Protein AF-A0A2X3F3B6-F1 (afdb_monomer_lite)

Organism: Klebsiella pneumoniae (NCBI:txid573)

pLDDT: mean 72.02, std 17.49, range [27.62, 96.69]

InterPro domains:
  IPR001851 ABC transporter, permease [PF02653] (10-147)
  IPR028082 Periplasmic binding protein-like I [SSF53822] (204-337)

Foldseek 3Di:
DDDPPPDDPLVVVLVVVLVVQQCCLPPDPLNVLLQVCVVPVVVSVVVVHPSVVSVVVVVVVVVVVLVVVQVVQCVVQVHNDPCSSVVCPLQQLLLQLQLCQPVNLNGGGSVSSVVSSVVLVVVVVVCVVVLPDPVVNVVVSVVSSVVSVVSSVVSDPPDPPDDDDDPPPPVVVVVVVVPPDPPDPPLPQQDPDPPVCNPDDDAQEEEEFELAGCPPVVVNVVSVVVVNVVSVRHHYHYHYPHNDPVSSLVSLVVCLVVPNQEYEYEYPALDQPPLVSVVSCVVSNHQYEYEPHDHPDDDPRYHYYYDPVVVVCCVPVVVVCVVCVQDDFDFDDDDDSDPDPPPGDRPPDRD

Secondary structure (DSSP, 8-state):
---BTTB-HHHHHHHHHHHHHHHHHHHSHHHHHHHHHHH-HHHHHHTT--HHHHHHHHHHHHHHHHHHHHHHHHHHHTS--TTTTTTHHHHHHHHHHHIIIIISTTS--HHHHHHHHHHHHHHHHHHHHTT--HHHHHHHHHHHHHHHHHHHHHH--TT-SS-----TTTTTTSTTSTTS---------PPPPPGGGTT--S--EEEEEESS-S-HHHHHHHHHHHHHHHHTT-EEEEEE-TT-HHHHHHHHHHHHHTT-SEEEEE--SS----HHHHHHHHHTT-EEEEES---SS--TTEEEE---HHHHHHHHHHHHHHHTTT----------SSS------------

Sequence (351 aa):
MGALGQVPTIVIIMLVVTLIAQLALSFTTHGRRMYAIGGNPEAARLSGLRITRYKVAAYVIASLLAGLGGILLASRIGSSQVNAGGGYLMDAVAAAWIGFSLAGSGKPNALGTLVGAVILGVLSNGLVMLSVPYYAMDIIKGLVLAGALALTYFSAPYLTFYRVNRMKKIALSLMTLGLLQSTAALATAPTPVPAAIAEHNGPIRIAVIRNLGSDDNTTQFVAGALQEGKKLGFKISTFLSNGDDAKFQDFVNQAISQKIRWHYSLSGGVTRIPPALVKKAVDAGIKVAVFDTAVSGEIPGVTVSQQDDASLTELSFGQLVKDFNGKANIVKLWVAASRRWSAVRRLTRRC

Radius of gyration: 27.1 Å; chains: 1; bounding box: 74×48×78 Å

Structure (mmCIF, N/CA/C/O backbone):
data_AF-A0A2X3F3B6-F1
#
_entry.id   AF-A0A2X3F3B6-F1
#
loop_
_atom_site.group_PDB
_atom_site.id
_atom_site.type_symbol
_atom_site.label_atom_id
_atom_site.label_alt_id
_atom_site.label_comp_id
_atom_site.label_asym_id
_atom_site.label_entity_id
_atom_site.label_seq_id
_atom_site.pdbx_PDB_ins_code
_atom_site.Cartn_x
_atom_site.Cartn_y
_atom_site.Cartn_z
_atom_site.occupancy
_atom_site.B_iso_or_equiv
_atom_site.auth_seq_id
_atom_site.auth_comp_id
_atom_site.auth_asym_id
_atom_site.auth_atom_id
_atom_site.pdbx_PDB_model_num
ATOM 1 N N . MET A 1 1 ? -2.289 -17.564 -6.163 1.00 49.28 1 MET A N 1
ATOM 2 C CA . MET A 1 1 ? -3.410 -18.151 -5.394 1.00 49.28 1 MET A CA 1
ATOM 3 C C . MET A 1 1 ? -4.446 -18.668 -6.374 1.00 49.28 1 MET A C 1
ATOM 5 O O . MET A 1 1 ? -4.773 -17.939 -7.302 1.00 49.28 1 MET A O 1
ATOM 9 N N . GLY A 1 2 ? -4.895 -19.915 -6.204 1.00 48.94 2 GLY A N 1
ATOM 10 C CA . GLY A 1 2 ? -5.980 -20.489 -7.000 1.00 48.94 2 GLY A CA 1
ATOM 11 C C . GLY A 1 2 ? -7.305 -19.810 -6.668 1.00 48.94 2 GLY A C 1
ATOM 12 O O . GLY A 1 2 ? -7.569 -19.509 -5.503 1.00 48.94 2 GLY A O 1
ATOM 13 N N . ALA A 1 3 ? -8.100 -19.526 -7.694 1.00 49.00 3 ALA A N 1
ATOM 14 C CA 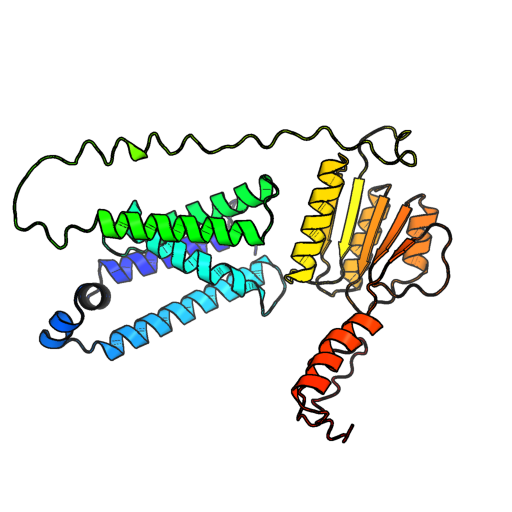. ALA A 1 3 ? -9.422 -18.959 -7.521 1.00 49.00 3 ALA A CA 1
ATOM 15 C C . ALA A 1 3 ? -10.367 -20.046 -6.985 1.00 49.00 3 ALA A C 1
ATOM 17 O O . ALA A 1 3 ? -10.493 -21.117 -7.575 1.00 49.00 3 ALA A O 1
ATOM 18 N N . LEU A 1 4 ? -11.028 -19.784 -5.858 1.00 43.03 4 LEU A N 1
ATOM 19 C CA . LEU A 1 4 ? -12.213 -20.546 -5.465 1.00 43.03 4 LEU A CA 1
ATOM 20 C C . LEU A 1 4 ? -13.381 -19.969 -6.286 1.00 43.03 4 LEU A C 1
ATOM 22 O O . LEU A 1 4 ? -14.074 -19.062 -5.836 1.00 43.03 4 LEU A O 1
ATOM 26 N N . GLY A 1 5 ? -13.520 -20.411 -7.542 1.00 60.69 5 GLY A N 1
ATOM 27 C CA . GLY A 1 5 ? -14.479 -19.861 -8.516 1.00 60.69 5 GLY A CA 1
ATOM 28 C C . GLY A 1 5 ? -13.913 -18.717 -9.378 1.00 60.69 5 GLY A C 1
ATOM 29 O O . GLY A 1 5 ? -12.734 -18.724 -9.708 1.00 60.69 5 GLY A O 1
ATOM 30 N N . GLN A 1 6 ? -14.741 -17.734 -9.768 1.00 65.06 6 GLN A N 1
ATOM 31 C CA . GLN A 1 6 ? -14.330 -16.549 -10.559 1.00 65.06 6 GLN A CA 1
ATOM 32 C C . GLN A 1 6 ? -13.780 -15.379 -9.710 1.00 65.06 6 GLN A C 1
ATOM 34 O O . GLN A 1 6 ? -13.345 -14.370 -10.264 1.00 65.06 6 GLN A O 1
ATOM 39 N N . VAL A 1 7 ? -13.792 -15.476 -8.374 1.00 74.00 7 VA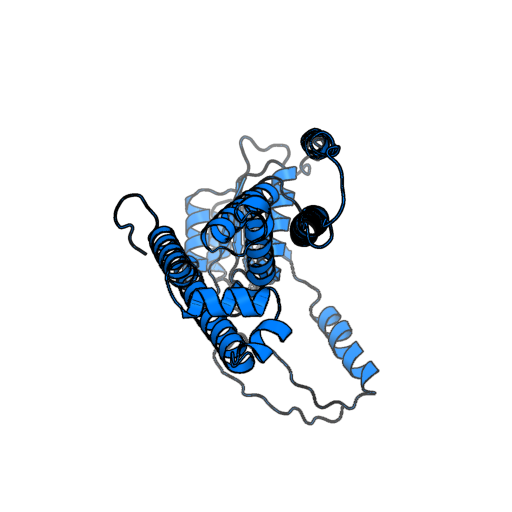L A N 1
ATOM 40 C CA . VAL A 1 7 ? -13.434 -14.362 -7.475 1.00 74.00 7 VAL A CA 1
ATOM 41 C C . VAL A 1 7 ? -12.002 -14.521 -6.936 1.00 74.00 7 VAL A C 1
ATOM 43 O O . VAL A 1 7 ? -11.661 -15.592 -6.427 1.00 74.00 7 VAL A O 1
ATOM 46 N N . PRO A 1 8 ? -11.150 -13.474 -6.981 1.00 80.75 8 PRO A N 1
ATOM 47 C CA . PRO A 1 8 ? -9.807 -13.535 -6.408 1.00 80.75 8 PRO A CA 1
ATOM 48 C C . PRO A 1 8 ? -9.827 -13.771 -4.890 1.00 80.75 8 PRO A C 1
ATOM 50 O O . PRO A 1 8 ? -10.461 -13.025 -4.144 1.00 80.75 8 PRO A O 1
ATOM 53 N N . THR A 1 9 ? -9.050 -14.744 -4.407 1.00 82.56 9 THR A N 1
ATOM 54 C CA . THR A 1 9 ? -8.970 -15.134 -2.982 1.00 82.56 9 THR A CA 1
ATOM 55 C C . THR A 1 9 ? -8.615 -13.969 -2.050 1.00 82.56 9 THR A C 1
ATOM 57 O O . THR A 1 9 ? -9.110 -13.897 -0.930 1.00 82.56 9 THR A O 1
ATOM 60 N N . ILE A 1 10 ? -7.812 -13.011 -2.527 1.00 86.56 10 ILE A N 1
ATOM 61 C CA . ILE A 1 10 ? -7.453 -11.787 -1.787 1.00 86.56 10 ILE A CA 1
ATOM 62 C C . ILE A 1 10 ? -8.692 -10.955 -1.428 1.00 86.56 10 ILE A C 1
ATOM 64 O O . ILE A 1 10 ? -8.769 -10.423 -0.323 1.00 86.56 10 ILE A O 1
ATOM 68 N N . VAL A 1 11 ? -9.675 -10.867 -2.330 1.00 87.19 11 VAL A N 1
ATOM 69 C CA . VAL A 1 11 ? -10.918 -10.115 -2.091 1.00 87.19 11 VAL A CA 1
ATOM 70 C C . VAL A 1 11 ? -11.743 -10.796 -1.001 1.00 87.19 11 VAL A C 1
ATOM 72 O O . VAL A 1 11 ? -12.271 -10.118 -0.126 1.00 87.19 11 VAL A O 1
ATOM 75 N N . ILE A 1 12 ? -11.793 -12.131 -1.003 1.00 88.62 12 ILE A N 1
ATOM 76 C CA . ILE A 1 12 ? -12.503 -12.914 0.017 1.00 88.62 12 ILE A CA 1
ATOM 77 C C . ILE A 1 12 ? -11.884 -12.672 1.398 1.00 88.62 12 ILE A C 1
ATOM 79 O O . ILE A 1 12 ? -12.600 -12.359 2.346 1.00 88.62 12 ILE A O 1
ATOM 83 N N . ILE A 1 13 ? -10.554 -12.759 1.508 1.00 91.25 13 ILE A N 1
ATOM 84 C CA . ILE A 1 13 ? -9.840 -12.519 2.772 1.00 91.25 13 ILE A CA 1
ATOM 85 C C . ILE A 1 13 ? -10.098 -11.096 3.270 1.00 91.25 13 ILE A C 1
ATOM 87 O O . ILE A 1 13 ? -10.409 -10.905 4.444 1.00 91.25 13 ILE A O 1
ATOM 91 N N . MET A 1 14 ? -10.019 -10.107 2.378 1.00 91.19 14 MET A N 1
ATOM 92 C CA . MET A 1 14 ? -10.311 -8.715 2.711 1.00 91.19 14 MET A CA 1
ATOM 93 C C . MET A 1 14 ? -11.734 -8.561 3.272 1.00 91.19 14 MET A C 1
ATOM 95 O O . MET A 1 14 ? -11.890 -8.003 4.357 1.00 91.19 14 MET A O 1
ATOM 99 N N . LEU A 1 15 ? -12.752 -9.121 2.608 1.00 92.25 15 LEU A N 1
ATOM 100 C CA . LEU A 1 15 ? -14.143 -9.034 3.067 1.00 92.25 15 LEU A CA 1
ATOM 101 C C . LEU A 1 15 ? -14.343 -9.693 4.435 1.00 92.25 15 LEU A C 1
ATOM 103 O O . LEU A 1 15 ? -15.007 -9.120 5.299 1.00 92.25 15 LEU A O 1
ATOM 107 N N . VAL A 1 16 ? -13.741 -10.864 4.658 1.00 94.25 16 VAL A N 1
ATOM 108 C CA . VAL A 1 16 ? -13.793 -11.566 5.950 1.00 94.25 16 VAL A CA 1
ATOM 109 C C . VAL A 1 16 ? -13.160 -10.717 7.055 1.00 94.25 16 VAL A C 1
ATOM 111 O O . VAL A 1 16 ? -13.756 -10.550 8.117 1.00 94.25 16 VAL A O 1
ATOM 114 N N . VAL A 1 17 ? -11.989 -10.127 6.806 1.00 94.69 17 VAL A N 1
ATOM 115 C CA . VAL A 1 17 ? -11.302 -9.259 7.775 1.00 94.69 17 VAL A CA 1
ATOM 116 C C . VAL A 1 17 ? -12.127 -8.008 8.081 1.00 94.69 17 VAL A C 1
ATOM 118 O O . VAL A 1 17 ? -12.299 -7.665 9.253 1.00 94.69 17 VAL A O 1
ATOM 121 N N . THR A 1 18 ? -12.685 -7.347 7.063 1.00 93.50 18 THR A N 1
ATOM 122 C CA . THR A 1 18 ? -13.557 -6.181 7.256 1.00 93.50 18 THR A CA 1
ATOM 123 C C . THR A 1 18 ? -14.801 -6.543 8.062 1.00 93.50 18 THR A C 1
ATOM 125 O O . THR A 1 18 ? -15.175 -5.793 8.964 1.00 93.50 18 THR A O 1
ATOM 128 N N . LEU A 1 19 ? -15.424 -7.693 7.788 1.00 93.94 19 LEU A N 1
ATOM 129 C CA . LEU A 1 19 ? -16.589 -8.171 8.531 1.00 93.94 19 LEU A CA 1
ATOM 130 C C . LEU A 1 19 ? -16.239 -8.423 10.003 1.00 93.94 19 LEU A C 1
ATOM 132 O O . LEU A 1 19 ? -16.931 -7.926 10.889 1.00 93.94 19 LEU A O 1
ATOM 136 N N . ILE A 1 20 ? -15.140 -9.133 10.274 1.00 94.56 20 ILE A N 1
ATOM 137 C CA . ILE A 1 20 ? -14.664 -9.394 11.640 1.00 94.56 20 ILE A CA 1
ATOM 138 C C . ILE A 1 20 ? -14.397 -8.076 12.371 1.00 94.56 20 ILE A C 1
ATOM 140 O O . ILE A 1 20 ? -14.857 -7.901 13.499 1.00 94.56 20 ILE A O 1
ATOM 144 N N . ALA A 1 21 ? -13.716 -7.123 11.729 1.00 92.44 21 ALA A N 1
ATOM 145 C CA . ALA A 1 21 ? -13.447 -5.810 12.309 1.00 92.44 21 ALA A CA 1
ATOM 146 C C . ALA A 1 21 ? -14.743 -5.033 12.596 1.00 92.44 21 ALA A C 1
ATOM 148 O O . ALA A 1 21 ? -14.895 -4.468 13.680 1.00 92.44 21 ALA A O 1
ATOM 149 N N . GLN A 1 22 ? -15.706 -5.044 11.669 1.00 91.56 22 GLN A N 1
ATOM 150 C CA . GLN A 1 22 ? -17.000 -4.386 11.845 1.00 91.56 22 GLN A CA 1
ATOM 151 C C . GLN A 1 22 ? -17.791 -5.001 13.004 1.00 91.56 22 GLN A C 1
ATOM 153 O O . GLN A 1 22 ? -18.342 -4.265 13.826 1.00 91.56 22 GLN A O 1
ATOM 158 N N . LEU A 1 23 ? -17.839 -6.334 13.091 1.00 92.00 23 LEU A N 1
ATOM 159 C CA . LEU A 1 23 ? -18.542 -7.046 14.156 1.00 92.00 23 LEU A CA 1
ATOM 160 C C . LEU A 1 23 ? -17.880 -6.799 15.515 1.00 92.00 23 LEU A C 1
ATOM 162 O O . LEU A 1 23 ? -18.563 -6.479 16.490 1.00 92.00 23 LEU A O 1
ATOM 166 N N . ALA A 1 24 ? -16.547 -6.868 15.564 1.00 92.31 24 ALA A N 1
ATOM 167 C CA . ALA A 1 24 ? -15.771 -6.582 16.760 1.00 92.31 24 ALA A CA 1
ATOM 168 C C . ALA A 1 24 ? -16.018 -5.151 17.259 1.00 92.31 24 ALA A C 1
ATOM 170 O O . ALA A 1 24 ? -16.268 -4.948 18.446 1.00 92.31 24 ALA A O 1
ATOM 171 N N . LEU A 1 25 ? -16.014 -4.160 16.366 1.00 89.38 25 LEU A N 1
ATOM 172 C CA . LEU A 1 25 ? -16.245 -2.762 16.728 1.00 89.38 25 LEU A CA 1
ATOM 173 C C . LEU A 1 25 ? -17.700 -2.485 17.137 1.00 89.38 25 LEU A C 1
ATOM 175 O O . LEU A 1 25 ? -17.926 -1.749 18.097 1.00 89.38 25 LEU A O 1
ATOM 179 N N . SER A 1 26 ? -18.677 -3.091 16.455 1.00 88.25 26 SER A N 1
ATOM 180 C CA . SER A 1 26 ? -20.104 -2.783 16.654 1.00 88.25 26 SER A CA 1
ATOM 181 C C . SER A 1 26 ? -20.720 -3.523 17.843 1.00 88.25 26 SER A C 1
ATOM 183 O O . SER A 1 26 ? -21.477 -2.936 18.616 1.00 88.25 26 SER A O 1
ATOM 185 N N . PHE A 1 27 ? -20.399 -4.809 18.017 1.00 89.44 27 PHE A N 1
ATOM 186 C CA . PHE A 1 27 ? -21.114 -5.668 18.966 1.00 89.44 27 PHE A CA 1
ATOM 187 C C . PHE A 1 27 ? -20.362 -5.889 20.283 1.00 89.44 27 PHE A C 1
ATOM 189 O O . PHE A 1 27 ? -20.994 -6.105 21.322 1.00 89.44 27 PHE A O 1
ATOM 196 N N . THR A 1 28 ? -19.030 -5.766 20.307 1.00 93.19 28 THR A N 1
ATOM 197 C CA . THR A 1 28 ? -18.257 -6.067 21.524 1.00 93.19 28 THR A CA 1
ATOM 198 C C . THR A 1 28 ? -18.186 -4.893 22.503 1.00 93.19 28 THR A C 1
ATOM 200 O O . THR A 1 28 ? -18.233 -3.714 22.141 1.00 93.19 28 THR A O 1
ATOM 203 N N . THR A 1 29 ? -18.014 -5.215 23.788 1.00 91.00 29 THR A N 1
ATOM 204 C CA . THR A 1 29 ? -17.738 -4.225 24.844 1.00 91.00 29 THR A CA 1
ATOM 205 C C . THR A 1 29 ? -16.410 -3.501 24.610 1.00 91.00 29 THR A C 1
ATOM 207 O O . THR A 1 29 ? -16.301 -2.311 24.906 1.00 91.00 29 THR A O 1
ATOM 210 N N . HIS A 1 30 ? -15.411 -4.190 24.053 1.00 91.06 30 HIS A N 1
ATOM 211 C CA . HIS A 1 30 ? -14.112 -3.609 23.719 1.00 91.06 30 HIS A CA 1
ATOM 212 C C . HIS A 1 30 ? -14.221 -2.559 22.609 1.00 91.06 30 HIS A C 1
ATOM 214 O O . HIS A 1 30 ? -13.629 -1.489 22.747 1.00 91.06 30 HIS A O 1
ATOM 220 N N . GLY A 1 31 ? -15.031 -2.814 21.576 1.00 90.75 31 GLY A N 1
ATOM 221 C CA . GLY A 1 31 ? -15.325 -1.848 20.515 1.00 90.75 31 GLY A CA 1
ATOM 222 C C . GLY A 1 31 ? -15.945 -0.562 21.061 1.00 90.75 31 GLY A C 1
ATOM 223 O O . GLY A 1 31 ? -15.413 0.526 20.844 1.00 90.75 31 GLY A O 1
ATOM 224 N N . ARG A 1 32 ? -16.995 -0.676 21.889 1.00 90.31 32 ARG A N 1
ATOM 225 C CA . ARG A 1 32 ? -17.640 0.484 22.540 1.00 90.31 32 ARG A CA 1
ATOM 226 C C . ARG A 1 32 ? -16.668 1.321 23.379 1.00 90.31 32 ARG A C 1
ATOM 228 O O . ARG A 1 32 ? -16.703 2.548 23.321 1.00 90.31 32 ARG A O 1
ATOM 235 N N . ARG A 1 33 ? -15.771 0.670 24.128 1.00 91.75 33 ARG A N 1
ATOM 236 C CA . ARG A 1 33 ? -14.722 1.353 24.907 1.00 91.75 33 ARG A CA 1
ATOM 237 C C . ARG A 1 33 ? -13.716 2.068 24.003 1.00 91.75 33 ARG A C 1
ATOM 239 O O . ARG A 1 33 ? -13.304 3.174 24.332 1.00 91.75 33 ARG A O 1
ATOM 246 N N . MET A 1 34 ? -13.352 1.473 22.867 1.00 91.50 34 MET A N 1
ATOM 247 C CA . MET A 1 34 ? -12.444 2.085 21.894 1.00 91.50 34 MET A CA 1
ATOM 248 C C . MET A 1 34 ? -13.061 3.343 21.258 1.00 91.50 34 MET A C 1
ATOM 250 O O . MET A 1 34 ? -12.389 4.370 21.182 1.00 91.50 34 MET A O 1
ATOM 254 N N . TYR A 1 35 ? -14.357 3.313 20.921 1.00 88.88 35 TYR A N 1
ATOM 255 C CA . TYR A 1 35 ? -15.094 4.501 20.467 1.00 88.88 35 TYR A CA 1
ATOM 256 C C . TYR A 1 35 ? -15.157 5.605 21.527 1.00 88.88 35 TYR A C 1
ATOM 258 O O . TYR A 1 35 ? -14.912 6.767 21.209 1.00 88.88 35 TYR A O 1
ATOM 266 N N . ALA A 1 36 ? -15.443 5.257 22.786 1.00 87.94 36 ALA A N 1
ATOM 267 C CA . ALA A 1 36 ? -15.497 6.231 23.878 1.00 87.94 36 ALA A CA 1
ATOM 268 C C . ALA A 1 36 ? -14.143 6.933 24.089 1.00 87.94 36 ALA A C 1
ATOM 270 O O . ALA A 1 36 ? -14.093 8.152 24.237 1.00 87.94 36 ALA A O 1
ATOM 271 N N . ILE A 1 37 ? -13.044 6.171 24.035 1.00 91.25 37 ILE A N 1
ATOM 272 C CA . ILE A 1 37 ? -11.678 6.703 24.152 1.00 91.25 37 ILE A CA 1
ATOM 273 C C . ILE A 1 37 ? -11.329 7.627 22.977 1.00 91.25 37 ILE A C 1
ATOM 275 O O . ILE A 1 37 ? -10.657 8.634 23.191 1.00 91.25 37 ILE A O 1
ATOM 279 N N . GLY A 1 38 ? -11.759 7.294 21.755 1.00 86.81 38 GLY A N 1
ATOM 280 C CA . GLY A 1 38 ? -11.509 8.110 20.563 1.00 86.81 38 GLY A CA 1
ATOM 281 C C . GLY A 1 38 ? -12.287 9.429 20.538 1.00 86.81 38 GLY A C 1
ATOM 282 O O . GLY A 1 38 ? -11.772 10.416 20.029 1.00 86.81 38 GLY A O 1
ATOM 283 N N . GLY A 1 39 ? -13.500 9.457 21.100 1.00 85.50 39 GLY A N 1
ATOM 284 C CA . GLY A 1 39 ? -14.328 10.666 21.160 1.00 85.50 39 GLY A CA 1
ATOM 285 C C . GLY A 1 39 ? -13.908 11.639 22.263 1.00 85.50 39 GLY A C 1
ATOM 286 O O . GLY A 1 39 ? -13.707 12.820 21.998 1.00 85.50 39 GLY A O 1
ATOM 287 N N . ASN A 1 40 ? -13.767 11.155 23.503 1.00 89.00 40 ASN A N 1
ATOM 288 C CA . ASN A 1 40 ? -13.290 11.970 24.620 1.00 89.00 40 ASN A CA 1
ATOM 289 C C . ASN A 1 40 ? -12.418 11.125 25.571 1.00 89.00 40 ASN A C 1
ATOM 291 O O . ASN A 1 40 ? -12.945 10.416 26.439 1.00 89.00 40 ASN A O 1
ATOM 295 N N . PRO A 1 41 ? -11.079 11.197 25.446 1.00 88.44 41 PRO A N 1
ATOM 296 C CA . PRO A 1 41 ? -10.183 10.407 26.279 1.00 88.44 41 PRO A CA 1
ATOM 297 C C . PRO A 1 41 ? -10.256 10.812 27.756 1.00 88.44 41 PRO A C 1
ATOM 299 O O . PRO A 1 41 ? -10.088 9.960 28.622 1.00 88.44 41 PRO A O 1
ATOM 302 N N . GLU A 1 42 ? -10.534 12.073 28.078 1.00 89.06 42 GLU A N 1
ATOM 303 C CA . GLU A 1 42 ? -10.606 12.527 29.467 1.00 89.06 42 GLU A CA 1
ATOM 304 C C . GLU A 1 42 ? -11.845 11.974 30.179 1.00 89.06 42 GLU A C 1
ATOM 306 O O . GLU A 1 42 ? -11.724 11.386 31.256 1.00 89.06 42 GLU A O 1
ATOM 311 N N . ALA A 1 43 ? -13.009 12.031 29.527 1.00 88.62 43 ALA A N 1
ATOM 312 C CA . ALA A 1 43 ? -14.232 11.412 30.036 1.00 88.62 43 ALA A CA 1
ATOM 313 C C . ALA A 1 43 ? -14.082 9.886 30.184 1.00 88.62 43 ALA A C 1
ATOM 315 O O . ALA A 1 43 ? -14.522 9.302 31.178 1.00 88.62 43 ALA A O 1
ATOM 316 N N . ALA A 1 44 ? -13.398 9.230 29.239 1.00 91.12 44 ALA A N 1
ATOM 317 C CA . ALA A 1 44 ? -13.085 7.807 29.333 1.00 91.12 44 ALA A CA 1
ATOM 318 C C . ALA A 1 44 ? -12.189 7.484 30.545 1.00 91.12 44 ALA A C 1
ATOM 320 O O . ALA A 1 44 ? -12.421 6.478 31.221 1.00 91.12 44 ALA A O 1
ATOM 321 N N . ARG A 1 45 ? -11.200 8.341 30.854 1.00 93.44 45 ARG A N 1
ATOM 322 C CA . ARG A 1 45 ? -10.336 8.200 32.041 1.00 93.44 45 ARG A CA 1
ATOM 323 C C . ARG A 1 45 ? -11.148 8.280 33.329 1.00 93.44 45 ARG A C 1
ATOM 325 O O . ARG A 1 45 ? -10.992 7.421 34.191 1.00 93.44 45 ARG A O 1
ATOM 332 N N . LEU A 1 46 ? -12.011 9.293 33.435 1.00 93.69 46 LEU A N 1
ATOM 333 C CA . LEU A 1 46 ? -12.879 9.512 34.598 1.00 93.69 46 LEU A CA 1
ATOM 334 C C . LEU A 1 46 ? -13.892 8.371 34.778 1.00 93.69 46 LEU A C 1
ATOM 336 O O . LEU A 1 46 ? -14.213 8.005 35.900 1.00 93.69 46 LEU A O 1
ATOM 340 N N . SER A 1 47 ? -14.305 7.732 33.680 1.00 91.38 47 SER A N 1
ATOM 341 C CA . SER A 1 47 ? -15.156 6.532 33.685 1.00 91.38 47 SER A CA 1
ATOM 342 C C . SER A 1 47 ? -14.402 5.231 34.029 1.00 91.38 47 SER A C 1
ATOM 344 O O . SER A 1 47 ? -14.938 4.137 33.852 1.00 91.38 47 SER A O 1
ATOM 346 N N . GLY A 1 48 ? -13.137 5.312 34.460 1.00 91.81 48 GLY A N 1
ATOM 347 C CA . GLY A 1 48 ? -12.330 4.160 34.877 1.00 91.81 48 GLY A CA 1
ATOM 348 C C . GLY A 1 48 ? -11.709 3.342 33.735 1.00 91.81 48 GLY A C 1
ATOM 349 O O . GLY A 1 48 ? -11.184 2.249 33.973 1.00 91.81 48 GLY A O 1
ATOM 350 N N . LEU A 1 49 ? -11.733 3.825 32.485 1.00 93.00 49 LEU A N 1
ATOM 351 C CA . LEU A 1 49 ? -11.126 3.106 31.361 1.00 93.00 49 LEU A CA 1
ATOM 352 C C . LEU A 1 49 ? -9.601 3.278 31.339 1.00 93.00 49 LEU A C 1
ATOM 354 O O . LEU A 1 49 ? -9.057 4.380 31.374 1.00 93.00 49 LEU A O 1
ATOM 358 N N . ARG A 1 50 ? -8.884 2.158 31.193 1.00 93.00 50 ARG A N 1
ATOM 359 C CA . ARG A 1 50 ? -7.417 2.131 31.057 1.00 93.00 50 ARG A CA 1
ATOM 360 C C . ARG A 1 50 ? -6.989 2.515 29.635 1.00 93.00 50 ARG A C 1
ATOM 362 O O . ARG A 1 50 ? -6.664 1.640 28.834 1.00 93.00 50 ARG A O 1
ATOM 369 N N . ILE A 1 51 ? -6.972 3.814 29.333 1.00 93.19 51 ILE A N 1
ATOM 370 C CA . ILE A 1 51 ? -6.713 4.376 27.990 1.00 93.19 51 ILE A CA 1
ATOM 371 C C . ILE A 1 51 ? -5.461 3.791 27.337 1.00 93.19 51 ILE A C 1
ATOM 373 O O . ILE A 1 51 ? -5.522 3.325 26.201 1.00 93.19 51 ILE A O 1
ATOM 377 N N . THR A 1 52 ? -4.338 3.769 28.060 1.00 94.12 52 THR A N 1
ATOM 378 C CA . THR A 1 52 ? -3.049 3.303 27.530 1.00 94.12 52 THR A CA 1
ATOM 379 C C . THR A 1 52 ? -3.133 1.874 27.002 1.00 94.12 52 THR A C 1
ATOM 381 O O . THR A 1 52 ? -2.625 1.593 25.923 1.00 94.12 52 THR A O 1
ATOM 384 N N . ARG A 1 53 ? -3.846 0.978 27.699 1.00 93.25 53 ARG A N 1
ATOM 385 C CA . ARG A 1 53 ? -3.989 -0.423 27.273 1.00 93.25 53 ARG A CA 1
ATOM 386 C C . ARG A 1 53 ? -4.768 -0.548 25.968 1.00 93.25 53 ARG A C 1
ATOM 388 O O . ARG A 1 53 ? -4.378 -1.326 25.108 1.00 93.25 53 ARG A O 1
ATOM 395 N N . TYR A 1 54 ? -5.836 0.232 25.808 1.00 94.00 54 TYR A N 1
ATOM 396 C CA . TYR A 1 54 ? -6.631 0.224 24.578 1.00 94.00 54 TYR A CA 1
ATOM 397 C C . TYR A 1 54 ? -5.893 0.873 23.403 1.00 94.00 54 TYR A C 1
ATOM 399 O O . TYR A 1 54 ? -6.001 0.370 22.290 1.00 94.00 54 TYR A O 1
ATOM 407 N N . LYS A 1 55 ? -5.095 1.925 23.640 1.00 92.06 55 LYS A N 1
ATOM 408 C CA . LYS A 1 55 ? -4.224 2.509 22.605 1.00 92.06 55 LYS A CA 1
ATOM 409 C C . LYS A 1 55 ? -3.165 1.511 22.133 1.00 92.06 55 LYS A C 1
ATOM 411 O O . LYS A 1 55 ? -3.020 1.308 20.934 1.00 92.06 55 LYS A O 1
ATOM 416 N N . VAL A 1 56 ? -2.472 0.848 23.063 1.00 95.69 56 VAL A N 1
ATOM 417 C CA . VAL A 1 56 ? -1.478 -0.188 22.730 1.00 95.69 56 VAL A CA 1
ATOM 418 C C . VAL A 1 56 ? -2.133 -1.347 21.980 1.00 95.69 56 VAL A C 1
ATOM 420 O O . VAL A 1 56 ? -1.634 -1.747 20.934 1.00 95.69 56 VAL A O 1
ATOM 423 N N . ALA A 1 57 ? -3.281 -1.843 22.451 1.00 94.00 57 ALA A N 1
ATOM 424 C CA . ALA A 1 57 ? -4.013 -2.906 21.766 1.00 94.00 57 ALA A CA 1
ATOM 425 C C . ALA A 1 57 ? -4.421 -2.508 20.336 1.00 94.00 57 ALA A C 1
ATOM 427 O O . ALA A 1 57 ? -4.283 -3.318 19.425 1.00 94.00 57 ALA A O 1
ATOM 428 N N . ALA A 1 58 ? -4.866 -1.264 20.119 1.00 92.44 58 ALA A N 1
ATOM 429 C CA . ALA A 1 58 ? -5.208 -0.767 18.787 1.00 92.44 58 ALA A CA 1
ATOM 430 C C . ALA A 1 58 ? -3.997 -0.768 17.839 1.00 92.44 58 ALA A C 1
ATOM 432 O O . ALA A 1 58 ? -4.114 -1.255 16.717 1.00 92.44 58 ALA A O 1
ATOM 433 N N . TYR A 1 59 ? -2.828 -0.304 18.297 1.00 94.06 59 TYR A N 1
ATOM 434 C CA . TYR A 1 59 ? -1.599 -0.351 17.496 1.00 94.06 59 TYR A CA 1
ATOM 435 C C . TYR A 1 59 ? -1.145 -1.783 17.200 1.00 94.06 59 TYR A C 1
ATOM 437 O O . TYR A 1 59 ? -0.753 -2.070 16.075 1.00 94.06 59 TYR A O 1
ATOM 445 N N . VAL A 1 60 ? -1.243 -2.702 18.166 1.00 96.69 60 VAL A N 1
ATOM 446 C CA . VAL A 1 60 ? -0.901 -4.118 17.946 1.00 96.69 60 VAL A CA 1
ATOM 447 C C . VAL A 1 60 ? -1.823 -4.747 16.901 1.00 96.69 60 VAL A C 1
ATOM 449 O O . VAL A 1 60 ? -1.340 -5.391 15.973 1.00 96.69 60 VAL A O 1
ATOM 452 N N . ILE A 1 61 ? -3.138 -4.526 17.002 1.00 94.19 61 ILE A N 1
ATOM 453 C CA . ILE A 1 61 ? -4.108 -5.030 16.019 1.00 94.19 61 ILE A CA 1
ATOM 454 C C . ILE A 1 61 ? -3.833 -4.426 14.636 1.00 94.19 61 ILE A C 1
ATOM 456 O O . ILE A 1 61 ? -3.819 -5.159 13.650 1.00 94.19 61 ILE A O 1
ATOM 460 N N . ALA A 1 62 ? -3.557 -3.121 14.554 1.00 93.19 62 ALA A N 1
ATOM 461 C CA . ALA A 1 62 ? -3.212 -2.460 13.297 1.00 93.19 62 ALA A CA 1
ATOM 462 C C . ALA A 1 62 ? -1.946 -3.056 12.661 1.00 93.19 62 ALA A C 1
ATOM 464 O O . ALA A 1 62 ? -1.950 -3.353 11.469 1.00 93.19 62 ALA A O 1
ATOM 465 N N . SER A 1 63 ? -0.899 -3.314 13.449 1.00 94.44 63 SER A N 1
ATOM 466 C CA . SER A 1 63 ? 0.333 -3.952 12.971 1.00 94.44 63 SER A CA 1
ATOM 467 C C . SER A 1 63 ? 0.111 -5.390 12.497 1.00 94.44 63 SER A C 1
ATOM 469 O O . SER A 1 63 ? 0.679 -5.789 11.484 1.00 94.44 63 SER A O 1
ATOM 471 N N . LEU A 1 64 ? -0.740 -6.169 13.176 1.00 95.88 64 LEU A N 1
ATOM 472 C CA . LEU A 1 64 ? -1.094 -7.527 12.744 1.00 95.88 64 LEU A CA 1
ATOM 473 C C . LEU A 1 64 ? -1.856 -7.519 11.412 1.00 95.88 64 LEU A C 1
ATOM 475 O O . LEU A 1 64 ? -1.552 -8.311 10.521 1.00 95.88 64 LEU A O 1
ATOM 479 N N . LEU A 1 65 ? -2.809 -6.597 11.251 1.00 93.81 65 LEU A N 1
ATOM 480 C CA . LEU A 1 65 ? -3.554 -6.425 10.001 1.00 93.81 65 LEU A CA 1
ATOM 481 C C . LEU A 1 65 ? -2.657 -5.915 8.865 1.00 93.81 65 LEU A C 1
ATOM 483 O O . LEU A 1 65 ? -2.776 -6.390 7.737 1.00 93.81 65 LEU A O 1
ATOM 487 N N . ALA A 1 66 ? -1.724 -5.005 9.159 1.00 91.88 66 ALA A N 1
ATOM 488 C CA . ALA A 1 66 ? -0.720 -4.550 8.202 1.00 91.88 66 ALA A CA 1
ATOM 489 C C . ALA A 1 66 ? 0.220 -5.694 7.782 1.00 91.88 66 ALA A C 1
ATOM 491 O O . ALA A 1 66 ? 0.500 -5.850 6.596 1.00 91.88 66 ALA A O 1
ATOM 492 N N . GLY A 1 67 ? 0.644 -6.542 8.727 1.00 91.62 67 GLY A N 1
ATOM 493 C CA . GLY A 1 67 ? 1.431 -7.745 8.451 1.00 91.62 67 GLY A CA 1
ATOM 494 C C . GLY A 1 67 ? 0.688 -8.739 7.556 1.00 91.62 67 GLY A C 1
ATOM 495 O O . GLY A 1 67 ? 1.247 -9.214 6.568 1.00 91.62 67 GLY A O 1
ATOM 496 N N . LEU A 1 68 ? -0.597 -8.987 7.833 1.00 92.88 68 LEU A N 1
ATOM 497 C CA . LEU A 1 68 ? -1.460 -9.790 6.963 1.00 92.88 68 LEU A CA 1
ATOM 498 C C . LEU A 1 68 ? -1.556 -9.176 5.557 1.00 92.88 68 LEU A C 1
ATOM 500 O O . LEU A 1 68 ? -1.394 -9.889 4.569 1.00 92.88 68 LEU A O 1
ATOM 504 N N . GLY A 1 69 ? -1.748 -7.858 5.457 1.00 90.12 69 GLY A N 1
ATOM 505 C CA . GLY A 1 69 ? -1.734 -7.128 4.186 1.00 90.12 69 GLY A CA 1
ATOM 506 C C . GLY A 1 69 ? -0.420 -7.293 3.418 1.00 90.12 69 GLY A C 1
ATOM 507 O O . GLY A 1 69 ? -0.442 -7.534 2.213 1.00 90.12 69 GLY A O 1
ATOM 508 N N . GLY A 1 70 ? 0.719 -7.257 4.115 1.00 88.25 70 GLY A N 1
ATOM 509 C CA . GLY A 1 70 ? 2.041 -7.516 3.543 1.00 88.25 70 GLY A CA 1
ATOM 510 C C . GLY A 1 70 ? 2.191 -8.936 2.990 1.00 88.25 70 GLY A C 1
ATOM 511 O O . GLY A 1 70 ? 2.694 -9.107 1.882 1.00 88.25 70 GLY A O 1
ATOM 512 N N . ILE A 1 71 ? 1.690 -9.953 3.703 1.00 89.12 71 ILE A N 1
ATOM 513 C CA . ILE A 1 71 ? 1.677 -11.349 3.227 1.00 89.12 71 ILE A CA 1
ATOM 514 C C . ILE A 1 71 ? 0.821 -11.480 1.960 1.00 89.12 71 ILE A C 1
ATOM 516 O O . ILE A 1 71 ? 1.241 -12.109 0.985 1.00 89.12 71 ILE A O 1
ATOM 520 N N . LEU A 1 72 ? -0.362 -10.855 1.938 1.00 88.31 72 LEU A N 1
ATOM 521 C CA . LEU A 1 72 ? -1.240 -10.851 0.764 1.00 88.31 72 LEU A CA 1
ATOM 522 C C . LEU A 1 72 ? -0.591 -10.137 -0.428 1.00 88.31 72 LEU A C 1
ATOM 524 O O . LEU A 1 72 ? -0.688 -10.613 -1.560 1.00 88.31 72 LEU A O 1
ATOM 528 N N . LEU A 1 73 ? 0.106 -9.027 -0.178 1.00 84.00 73 LEU A N 1
ATOM 529 C CA . LEU A 1 73 ? 0.828 -8.280 -1.200 1.00 84.00 73 LEU A CA 1
ATOM 530 C C . LEU A 1 73 ? 1.999 -9.091 -1.772 1.00 84.00 73 LEU A C 1
ATOM 532 O O . LEU A 1 73 ? 2.106 -9.216 -2.991 1.00 84.00 73 LEU A O 1
ATOM 536 N N . ALA A 1 74 ? 2.819 -9.709 -0.919 1.00 80.44 74 ALA A N 1
ATOM 537 C CA . ALA A 1 74 ? 3.906 -10.591 -1.343 1.00 80.44 74 ALA A CA 1
ATOM 538 C C . ALA A 1 74 ? 3.376 -11.778 -2.163 1.00 80.44 74 ALA A C 1
ATOM 540 O O . ALA A 1 74 ? 3.918 -12.100 -3.220 1.00 80.44 74 ALA A O 1
ATOM 541 N N . SER A 1 75 ? 2.253 -12.373 -1.741 1.00 81.75 75 SER A N 1
ATOM 542 C CA . SER A 1 75 ? 1.588 -13.440 -2.495 1.00 81.75 75 SER A CA 1
ATOM 543 C C . SER A 1 75 ? 1.035 -12.972 -3.845 1.00 81.75 75 SER A C 1
ATOM 545 O O . SER A 1 75 ? 0.947 -13.791 -4.762 1.00 81.75 75 SER A O 1
ATOM 547 N N . ARG A 1 76 ? 0.619 -11.706 -3.974 1.00 77.50 76 ARG A N 1
ATOM 548 C CA . ARG A 1 76 ? 0.131 -11.127 -5.235 1.00 77.50 76 ARG A CA 1
ATOM 549 C C . ARG A 1 76 ? 1.276 -10.847 -6.203 1.00 77.50 76 ARG A C 1
ATOM 551 O O . ARG A 1 76 ? 1.138 -11.117 -7.390 1.00 77.50 76 ARG A O 1
ATOM 558 N N . ILE A 1 77 ? 2.375 -10.288 -5.700 1.00 73.00 77 ILE A N 1
ATOM 559 C CA . ILE A 1 77 ? 3.548 -9.910 -6.501 1.00 73.00 77 ILE A CA 1
ATOM 560 C C . ILE A 1 77 ? 4.386 -11.151 -6.863 1.00 73.00 77 ILE A C 1
ATOM 562 O O . ILE A 1 77 ? 5.062 -11.165 -7.889 1.00 73.00 77 ILE A O 1
ATOM 566 N N . GLY A 1 78 ? 4.346 -12.203 -6.039 1.00 72.75 78 GLY A N 1
ATOM 567 C CA . GLY A 1 78 ? 5.166 -13.406 -6.211 1.00 72.75 78 GLY A CA 1
ATOM 568 C C . GLY A 1 78 ? 6.637 -13.200 -5.831 1.00 72.75 78 GLY A C 1
ATOM 569 O O . GLY A 1 78 ? 7.477 -14.019 -6.185 1.00 72.75 78 GLY A O 1
ATOM 570 N N . SER A 1 79 ? 6.960 -12.104 -5.137 1.00 64.81 79 SER A N 1
ATOM 571 C CA . SER A 1 79 ? 8.293 -11.822 -4.596 1.00 64.81 79 SER A CA 1
ATOM 572 C C . SER A 1 79 ? 8.190 -11.009 -3.304 1.00 64.81 79 SER A C 1
ATOM 574 O O . SER A 1 79 ? 7.244 -10.240 -3.116 1.00 64.81 79 SER A O 1
ATOM 576 N N . SER A 1 80 ? 9.167 -11.180 -2.416 1.00 67.69 80 SER A N 1
ATOM 577 C CA . SER A 1 80 ? 9.233 -10.488 -1.125 1.00 67.69 80 SER A CA 1
ATOM 578 C C . SER A 1 80 ? 10.104 -9.240 -1.241 1.00 67.69 80 SER A C 1
ATOM 580 O O . SER A 1 80 ? 11.305 -9.284 -0.988 1.00 67.69 80 SER A O 1
ATOM 582 N N . GLN A 1 81 ? 9.505 -8.121 -1.647 1.00 60.28 81 GLN A N 1
ATOM 583 C CA . GLN A 1 81 ? 10.178 -6.821 -1.675 1.00 60.28 81 GLN A CA 1
ATOM 584 C C . GLN A 1 81 ? 9.913 -6.055 -0.377 1.00 60.28 81 GLN A C 1
ATOM 586 O O . GLN A 1 81 ? 8.761 -5.833 -0.008 1.00 60.28 81 GLN A O 1
ATOM 591 N N . VAL A 1 82 ? 10.980 -5.603 0.285 1.00 70.81 82 VAL A N 1
ATOM 592 C CA . VAL A 1 82 ? 10.897 -4.897 1.577 1.00 70.81 82 VAL A CA 1
ATOM 593 C C . VAL A 1 82 ? 10.122 -3.576 1.457 1.00 70.81 82 VAL A C 1
ATOM 595 O O . VAL A 1 82 ? 9.347 -3.240 2.347 1.00 70.81 82 VAL A O 1
ATOM 598 N N . ASN A 1 83 ? 10.256 -2.869 0.329 1.00 73.94 83 ASN A N 1
ATOM 599 C CA . ASN A 1 83 ? 9.619 -1.564 0.115 1.00 73.94 83 ASN A CA 1
ATOM 600 C C . ASN A 1 83 ? 8.216 -1.618 -0.508 1.00 73.94 83 ASN A C 1
ATOM 602 O O . ASN A 1 83 ? 7.573 -0.577 -0.614 1.00 73.94 83 ASN A O 1
ATOM 606 N N . ALA A 1 84 ? 7.689 -2.795 -0.867 1.00 70.56 84 ALA A N 1
ATOM 607 C CA . ALA A 1 84 ? 6.397 -2.885 -1.559 1.00 70.56 84 ALA A CA 1
ATOM 608 C C . ALA A 1 84 ? 5.216 -2.317 -0.742 1.00 70.56 84 ALA A C 1
ATOM 610 O O . ALA A 1 84 ? 4.198 -1.933 -1.311 1.00 70.56 84 ALA A O 1
ATOM 611 N N . GLY A 1 85 ? 5.346 -2.248 0.589 1.00 71.44 85 GLY A N 1
ATOM 612 C CA . GLY A 1 85 ? 4.335 -1.684 1.485 1.00 71.44 85 GLY A CA 1
ATOM 613 C C . GLY A 1 85 ? 4.361 -0.156 1.632 1.00 71.44 85 GLY A C 1
ATOM 614 O O . GLY A 1 85 ? 3.386 0.404 2.128 1.00 71.44 85 GLY A O 1
ATOM 615 N N . GLY A 1 86 ? 5.437 0.527 1.215 1.00 78.94 86 GLY A N 1
ATOM 616 C CA . GLY A 1 86 ? 5.672 1.942 1.542 1.00 78.94 86 GLY A CA 1
ATOM 617 C C . GLY A 1 86 ? 4.568 2.885 1.051 1.00 78.94 86 GLY A C 1
ATOM 618 O O . GLY A 1 86 ? 4.076 3.715 1.814 1.00 78.94 86 GLY A O 1
ATOM 619 N N . GLY A 1 87 ? 4.107 2.694 -0.188 1.00 79.06 87 GLY A N 1
ATOM 620 C CA . GLY A 1 87 ? 3.064 3.527 -0.799 1.00 79.06 87 GLY A CA 1
ATOM 621 C C . GLY A 1 87 ? 1.653 3.330 -0.228 1.00 79.06 87 GLY A C 1
ATOM 622 O O . GLY A 1 87 ? 0.780 4.164 -0.452 1.00 79.06 87 GLY A O 1
ATOM 623 N N . TYR A 1 88 ? 1.407 2.264 0.540 1.00 84.50 88 TYR A N 1
ATOM 624 C CA . TYR A 1 88 ? 0.071 1.969 1.071 1.00 84.50 88 TYR A CA 1
ATOM 625 C C . TYR A 1 88 ? -0.239 2.690 2.384 1.00 84.50 88 TYR A C 1
ATOM 627 O O . TYR A 1 88 ? -1.395 2.707 2.803 1.00 84.50 88 TYR A O 1
ATOM 635 N N . LEU A 1 89 ? 0.758 3.295 3.041 1.00 86.44 89 LEU A N 1
ATOM 636 C CA . LEU A 1 89 ? 0.550 3.977 4.319 1.00 86.44 89 LEU A CA 1
ATOM 637 C C . LEU A 1 89 ? -0.422 5.155 4.174 1.00 86.44 89 LEU A C 1
ATOM 639 O O . LEU A 1 89 ? -1.380 5.266 4.940 1.00 86.44 89 LEU A O 1
ATOM 643 N N . MET A 1 90 ? -0.203 6.009 3.169 1.00 86.12 90 MET A N 1
ATOM 644 C CA . MET A 1 90 ? -1.069 7.162 2.926 1.00 86.12 90 MET A CA 1
ATOM 645 C C . MET A 1 90 ? -2.462 6.730 2.465 1.00 86.12 90 MET A C 1
ATOM 647 O O . MET A 1 90 ? -3.456 7.249 2.971 1.00 86.12 90 MET A O 1
ATOM 651 N N . ASP A 1 91 ? -2.539 5.732 1.580 1.00 87.81 91 ASP A N 1
ATOM 652 C CA . ASP A 1 91 ? -3.809 5.182 1.098 1.00 87.81 91 ASP A CA 1
ATOM 653 C C . ASP A 1 91 ? -4.634 4.574 2.245 1.00 87.81 91 ASP A C 1
ATOM 655 O O . ASP A 1 91 ? -5.846 4.768 2.304 1.00 87.81 91 ASP A O 1
ATOM 659 N N . ALA A 1 92 ? -3.991 3.894 3.200 1.00 90.38 92 ALA A N 1
ATOM 660 C CA . ALA A 1 92 ? -4.665 3.319 4.363 1.00 90.38 92 ALA A CA 1
ATOM 661 C C . ALA A 1 92 ? -5.246 4.398 5.293 1.00 90.38 92 ALA A C 1
ATOM 663 O O . ALA A 1 92 ? -6.397 4.288 5.726 1.00 90.38 92 ALA A O 1
ATOM 664 N N . VAL A 1 93 ? -4.480 5.458 5.578 1.00 89.00 93 VAL A N 1
ATOM 665 C CA . VAL A 1 93 ? -4.950 6.580 6.410 1.00 89.00 93 VAL A CA 1
ATOM 666 C C . VAL A 1 93 ? -6.069 7.347 5.703 1.00 89.00 93 VAL A C 1
ATOM 668 O O . VAL A 1 93 ? -7.093 7.646 6.318 1.00 89.00 93 VAL A O 1
ATOM 671 N N . ALA A 1 94 ? -5.920 7.617 4.406 1.00 89.06 94 ALA A N 1
ATOM 672 C CA . ALA A 1 94 ? -6.935 8.286 3.601 1.00 89.06 94 ALA A CA 1
ATOM 673 C C . ALA A 1 94 ? -8.231 7.472 3.507 1.00 89.06 94 ALA A C 1
ATOM 675 O O . ALA A 1 94 ? -9.307 8.029 3.713 1.00 89.06 94 ALA A O 1
ATOM 676 N N . ALA A 1 95 ? -8.151 6.157 3.296 1.00 90.81 95 ALA A N 1
ATOM 677 C CA . ALA A 1 95 ? -9.320 5.281 3.268 1.00 90.81 95 ALA A CA 1
ATOM 678 C C . ALA A 1 95 ? -10.111 5.329 4.584 1.00 90.81 95 ALA A C 1
ATOM 680 O O . ALA A 1 95 ? -11.339 5.434 4.562 1.00 90.81 95 ALA A O 1
ATOM 681 N N . ALA A 1 96 ? -9.414 5.290 5.726 1.00 90.06 96 ALA A N 1
ATOM 682 C CA . ALA A 1 96 ? -10.041 5.346 7.044 1.00 90.06 96 ALA A CA 1
ATOM 683 C C . ALA A 1 96 ? -10.779 6.675 7.276 1.00 90.06 96 ALA A C 1
ATOM 685 O O . ALA A 1 96 ? -11.906 6.681 7.777 1.00 90.06 96 ALA A O 1
ATOM 686 N N . TRP A 1 97 ? -10.179 7.794 6.862 1.00 86.25 97 TRP A N 1
ATOM 687 C CA . TRP A 1 97 ? -10.796 9.115 6.987 1.00 86.25 97 TRP A CA 1
ATOM 688 C C . TRP A 1 97 ? -11.955 9.328 6.021 1.00 86.25 97 TRP A C 1
ATOM 690 O O . TRP A 1 97 ? -13.009 9.783 6.450 1.00 86.25 97 TRP A O 1
ATOM 700 N N . ILE A 1 98 ? -11.826 8.923 4.756 1.00 85.19 98 ILE A N 1
ATOM 701 C CA . ILE A 1 98 ? -12.942 8.960 3.799 1.00 85.19 98 ILE A CA 1
ATOM 702 C C . ILE A 1 98 ? -14.120 8.133 4.330 1.00 85.19 98 ILE A C 1
ATOM 704 O O . ILE A 1 98 ? -15.267 8.576 4.274 1.00 85.19 98 ILE A O 1
ATOM 708 N N . GLY A 1 99 ? -13.844 6.957 4.899 1.00 85.44 99 GLY A N 1
ATOM 709 C CA . GLY A 1 99 ? -14.857 6.120 5.531 1.00 85.44 99 GLY A CA 1
ATOM 710 C C . GLY A 1 99 ? -15.579 6.806 6.688 1.00 85.44 99 GLY A C 1
ATOM 711 O O . GLY A 1 99 ? -16.809 6.761 6.755 1.00 85.44 99 GLY A O 1
ATOM 712 N N . PHE A 1 100 ? -14.826 7.488 7.556 1.00 82.81 100 PHE A N 1
ATOM 713 C CA . PHE A 1 100 ? -15.359 8.280 8.665 1.00 82.81 100 PHE A CA 1
ATOM 714 C C . PHE A 1 100 ? -16.315 9.385 8.181 1.00 82.81 100 PHE A C 1
ATOM 716 O O . PHE A 1 100 ? -17.403 9.548 8.742 1.00 82.81 100 PHE A O 1
ATOM 723 N N . SER A 1 101 ? -15.934 10.121 7.130 1.00 76.00 101 SER A N 1
ATOM 724 C CA . SER A 1 101 ? -16.705 11.253 6.598 1.00 76.00 101 SER A CA 1
ATOM 725 C C . SER A 1 101 ? -17.934 10.816 5.799 1.00 76.00 101 SER A C 1
ATOM 727 O O . SER A 1 101 ? -19.022 11.346 6.007 1.00 76.00 101 SER A O 1
ATOM 729 N N . LEU A 1 102 ? -17.760 9.870 4.869 1.00 63.34 102 LEU A N 1
ATOM 730 C CA . LEU A 1 102 ? -18.720 9.605 3.791 1.00 63.34 102 LEU A CA 1
ATOM 731 C C . LEU A 1 102 ? -19.726 8.501 4.143 1.00 63.34 102 LEU A C 1
ATOM 733 O O . LEU A 1 102 ? -20.905 8.606 3.824 1.00 63.34 102 LEU A O 1
ATOM 737 N N . ALA A 1 103 ? -19.263 7.446 4.815 1.00 59.56 103 ALA A N 1
ATOM 738 C CA . ALA A 1 103 ? -20.053 6.248 5.107 1.00 59.56 103 ALA A CA 1
ATOM 739 C C . ALA A 1 103 ? -20.321 6.051 6.613 1.00 59.56 103 ALA A C 1
ATOM 741 O O . ALA A 1 103 ? -21.060 5.145 6.997 1.00 59.56 103 ALA A O 1
ATOM 742 N N . GLY A 1 104 ? -19.718 6.874 7.479 1.00 57.34 104 GLY A N 1
ATOM 743 C CA . GLY A 1 104 ? -19.763 6.737 8.939 1.00 57.34 104 GLY A CA 1
ATOM 744 C C . GLY A 1 104 ? -20.593 7.760 9.702 1.00 57.34 104 GLY A C 1
ATOM 745 O O . GLY A 1 104 ? -20.730 7.613 10.914 1.00 57.34 104 GLY A O 1
ATOM 746 N N . SER A 1 105 ? -21.172 8.770 9.040 1.00 59.91 105 SER A N 1
ATOM 747 C CA . SER A 1 105 ? -21.954 9.832 9.706 1.00 59.91 105 SER A CA 1
ATOM 748 C C . SER A 1 105 ? -21.224 10.449 10.918 1.00 59.91 105 SER A C 1
ATOM 750 O O . SER A 1 105 ? -21.834 10.693 11.959 1.00 59.91 105 SER A O 1
ATOM 752 N N . GLY A 1 106 ? -19.901 10.643 10.818 1.00 69.19 106 GLY A N 1
ATOM 753 C CA . GLY A 1 106 ? -19.074 11.191 11.902 1.00 69.19 106 GLY A CA 1
ATOM 754 C C . GLY A 1 106 ? -18.621 10.175 12.959 1.00 69.19 106 GLY A C 1
ATOM 755 O O . GLY A 1 106 ? -18.193 10.572 14.043 1.00 69.19 106 GLY A O 1
ATOM 756 N N . LYS A 1 107 ? -18.717 8.868 12.680 1.00 77.75 107 LYS A N 1
ATOM 757 C CA . LYS A 1 107 ? -18.174 7.797 13.528 1.00 77.75 107 LYS A CA 1
ATOM 758 C C . LYS A 1 107 ? -17.234 6.890 12.723 1.00 77.75 107 LYS A C 1
ATOM 760 O O . LYS A 1 107 ? -17.548 6.565 11.578 1.00 77.75 107 LYS A O 1
ATOM 765 N N . PRO A 1 108 ? -16.121 6.413 13.312 1.00 81.25 108 PRO A N 1
ATOM 766 C CA . PRO A 1 108 ? -15.243 5.458 12.638 1.00 81.25 108 PRO A CA 1
ATOM 767 C C . PRO A 1 108 ? -15.991 4.156 12.329 1.00 81.25 108 PRO A C 1
ATOM 769 O O . PRO A 1 108 ? -16.715 3.651 13.184 1.00 81.25 108 PRO A O 1
ATOM 772 N N . ASN A 1 109 ? -15.816 3.564 11.150 1.00 86.56 109 ASN A N 1
ATOM 773 C CA . ASN A 1 109 ? -16.366 2.241 10.847 1.00 86.56 109 ASN A CA 1
ATOM 774 C C . ASN A 1 109 ? -15.484 1.472 9.850 1.00 86.56 109 ASN A C 1
ATOM 776 O O . ASN A 1 109 ? -14.775 2.054 9.024 1.00 86.56 109 ASN A O 1
ATOM 780 N N . ALA A 1 110 ? -15.512 0.141 9.936 1.00 90.94 110 ALA A N 1
ATOM 781 C CA . ALA A 1 110 ? -14.707 -0.703 9.056 1.00 90.94 110 ALA A CA 1
ATOM 782 C C . ALA A 1 110 ? -15.309 -0.761 7.643 1.00 90.94 110 ALA A C 1
ATOM 784 O O . ALA A 1 110 ? -14.575 -0.718 6.659 1.00 90.94 110 ALA A O 1
ATOM 785 N N . LEU A 1 111 ? -16.644 -0.784 7.532 1.00 88.75 111 LEU A N 1
ATOM 786 C CA . LEU A 1 111 ? -17.332 -0.788 6.235 1.00 88.75 111 LEU A CA 1
ATOM 787 C C . LEU A 1 111 ? -17.120 0.503 5.433 1.00 88.75 111 LEU A C 1
ATOM 789 O O . LEU A 1 111 ? -16.906 0.443 4.227 1.00 88.75 111 LEU A O 1
ATOM 793 N N . GLY A 1 112 ? -17.127 1.672 6.072 1.00 88.38 112 GLY A N 1
ATOM 794 C CA . GLY A 1 112 ? -16.815 2.918 5.375 1.00 88.38 112 GLY A CA 1
ATOM 795 C C . GLY A 1 112 ? -15.349 2.999 4.982 1.00 88.38 112 GLY A C 1
ATOM 796 O O . GLY A 1 112 ? -15.047 3.468 3.891 1.00 88.38 112 GLY A O 1
ATOM 797 N N . THR A 1 113 ? -14.444 2.478 5.816 1.00 91.69 113 THR A N 1
ATOM 798 C CA . THR A 1 113 ? -13.021 2.352 5.454 1.00 91.69 113 THR A CA 1
ATOM 799 C C . THR A 1 113 ? -12.842 1.488 4.203 1.00 91.69 113 THR A C 1
ATOM 801 O O . THR A 1 113 ? -12.055 1.837 3.328 1.00 91.69 113 THR A O 1
ATOM 804 N N . LEU A 1 114 ? -13.613 0.402 4.068 1.00 91.75 114 LEU A N 1
ATOM 805 C CA . LEU A 1 114 ? -13.631 -0.418 2.857 1.00 91.75 114 LEU A CA 1
ATOM 806 C C . LEU A 1 114 ? -14.071 0.390 1.627 1.00 91.75 114 LEU A C 1
ATOM 808 O O . LEU A 1 114 ? -13.405 0.345 0.596 1.00 91.75 114 LEU A O 1
ATOM 812 N N . VAL A 1 115 ? -15.158 1.159 1.738 1.00 89.25 115 VAL A N 1
ATOM 813 C CA . VAL A 1 115 ? -15.622 2.039 0.652 1.00 89.25 115 VAL A CA 1
ATOM 814 C C . VAL A 1 115 ? -14.552 3.076 0.294 1.00 89.25 115 VAL A C 1
ATOM 816 O O . VAL A 1 115 ? -14.253 3.261 -0.883 1.00 89.25 115 VAL A O 1
ATOM 819 N N . GLY A 1 116 ? -13.915 3.697 1.291 1.00 89.12 116 GLY A N 1
ATOM 820 C CA . GLY A 1 116 ? -12.802 4.626 1.090 1.00 89.12 116 GLY A CA 1
ATOM 821 C C . GLY A 1 116 ? -11.614 3.984 0.368 1.00 89.12 116 GLY A C 1
ATOM 822 O O . GLY A 1 116 ? -11.069 4.575 -0.562 1.00 89.12 116 GLY A O 1
ATOM 823 N N . ALA A 1 117 ? -11.257 2.749 0.730 1.00 91.38 117 ALA A N 1
ATOM 824 C CA . ALA A 1 117 ? -10.191 1.994 0.074 1.00 91.38 117 ALA A CA 1
ATOM 825 C C . ALA A 1 117 ? -10.529 1.667 -1.389 1.00 91.38 117 ALA A C 1
ATOM 827 O O . ALA A 1 117 ? -9.662 1.768 -2.256 1.00 91.38 117 ALA A O 1
ATOM 828 N N . VAL A 1 118 ? -11.788 1.325 -1.688 1.00 90.12 118 VAL A N 1
ATOM 829 C CA . VAL A 1 118 ? -12.253 1.105 -3.068 1.00 90.12 118 VAL A CA 1
ATOM 830 C C . VAL A 1 118 ? -12.186 2.400 -3.878 1.00 90.12 118 VAL A C 1
ATOM 832 O O . VAL A 1 118 ? -11.667 2.380 -4.991 1.00 90.12 118 VAL A O 1
ATOM 835 N N . ILE A 1 119 ? -12.640 3.529 -3.322 1.00 88.31 119 ILE A N 1
ATOM 836 C CA . ILE A 1 119 ? -12.570 4.843 -3.982 1.00 88.31 119 ILE A CA 1
ATOM 837 C C . ILE A 1 119 ? -11.120 5.202 -4.316 1.00 88.31 119 ILE A C 1
ATOM 839 O O . ILE A 1 119 ? -10.824 5.547 -5.459 1.00 88.31 119 ILE A O 1
ATOM 843 N N . LEU A 1 120 ? -10.203 5.073 -3.354 1.00 88.00 120 LEU A N 1
ATOM 844 C CA . LEU A 1 120 ? -8.780 5.340 -3.580 1.00 88.00 120 LEU A CA 1
ATOM 845 C C . LEU A 1 120 ? -8.153 4.357 -4.572 1.00 88.00 120 LEU A C 1
ATOM 847 O O . LEU A 1 120 ? -7.320 4.757 -5.383 1.00 88.00 120 LEU A O 1
ATOM 851 N N . GLY A 1 121 ? -8.578 3.093 -4.561 1.00 85.75 121 GLY A N 1
ATOM 852 C CA . GLY A 1 121 ? -8.154 2.097 -5.540 1.00 85.75 121 GLY A CA 1
ATOM 853 C C . GLY A 1 121 ? -8.578 2.463 -6.962 1.00 85.75 121 GLY A C 1
ATOM 854 O O . GLY A 1 121 ? -7.757 2.423 -7.879 1.00 85.75 121 GLY A O 1
ATOM 855 N N . VAL A 1 122 ? -9.837 2.859 -7.159 1.00 88.00 122 VAL A N 1
ATOM 856 C CA . VAL A 1 122 ? -10.349 3.314 -8.462 1.00 88.00 122 VAL A CA 1
ATOM 857 C C . VAL A 1 122 ? -9.654 4.602 -8.898 1.00 88.00 122 VAL A C 1
ATOM 859 O O . VAL A 1 122 ? -9.213 4.688 -10.041 1.00 88.00 122 VAL A O 1
ATOM 862 N N . LEU A 1 123 ? -9.485 5.564 -7.987 1.00 86.88 123 LEU A N 1
ATOM 863 C CA . LEU A 1 123 ? -8.758 6.808 -8.242 1.00 86.88 123 LEU A CA 1
ATOM 864 C C . LEU A 1 123 ? -7.324 6.527 -8.700 1.00 86.88 123 LEU A C 1
ATOM 866 O O . LEU A 1 123 ? -6.907 7.032 -9.735 1.00 86.88 123 LEU A O 1
ATOM 870 N N . SER A 1 124 ? -6.588 5.692 -7.965 1.00 82.19 124 SER A N 1
ATOM 871 C CA . SER A 1 124 ? -5.203 5.336 -8.284 1.00 82.19 124 SER A CA 1
ATOM 872 C C . SER A 1 124 ? -5.096 4.701 -9.673 1.00 82.19 124 SER A C 1
ATOM 874 O O . SER A 1 124 ? -4.311 5.153 -10.504 1.00 82.19 124 SER A O 1
ATOM 876 N N . ASN A 1 125 ? -5.959 3.726 -9.981 1.00 79.19 125 ASN A N 1
ATOM 877 C CA . ASN A 1 125 ? -5.994 3.118 -11.313 1.00 79.19 125 ASN A CA 1
ATOM 878 C C . ASN A 1 125 ? -6.368 4.137 -12.405 1.00 79.19 125 ASN A C 1
ATOM 880 O O . ASN A 1 125 ? -5.755 4.141 -13.470 1.00 79.19 125 ASN A O 1
ATOM 884 N N . GLY A 1 126 ? -7.317 5.038 -12.138 1.00 78.12 126 GLY A N 1
ATOM 885 C CA . GLY A 1 126 ? -7.705 6.104 -13.062 1.00 78.12 126 GLY A CA 1
ATOM 886 C C . GLY A 1 126 ? -6.561 7.075 -13.363 1.00 78.12 126 GLY A C 1
ATOM 887 O O . GLY A 1 126 ? -6.298 7.371 -14.527 1.00 78.12 126 GLY A O 1
ATOM 888 N N . LEU A 1 127 ? -5.823 7.514 -12.340 1.00 78.56 127 LEU A N 1
ATOM 889 C CA . LEU A 1 127 ? -4.653 8.386 -12.501 1.00 78.56 127 LEU A CA 1
ATOM 890 C C . LEU A 1 127 ? -3.545 7.705 -13.315 1.00 78.56 127 LEU A C 1
ATOM 892 O O . LEU A 1 127 ? -2.924 8.343 -14.166 1.00 78.56 127 LEU A O 1
ATOM 896 N N . VAL A 1 128 ? -3.336 6.400 -13.113 1.00 73.19 128 VAL A N 1
ATOM 897 C CA . VAL A 1 128 ? -2.395 5.607 -13.920 1.00 73.19 128 VAL A CA 1
ATOM 898 C C . VAL A 1 128 ? -2.842 5.553 -15.385 1.00 73.19 128 VAL A C 1
ATOM 900 O O . VAL A 1 128 ? -2.028 5.764 -16.285 1.00 73.19 128 VAL A O 1
ATOM 903 N N . MET A 1 129 ? -4.134 5.337 -15.654 1.00 70.19 129 MET A N 1
ATOM 904 C CA . MET A 1 129 ? -4.679 5.312 -17.022 1.00 70.19 129 MET A CA 1
ATOM 905 C C . MET A 1 129 ? -4.565 6.668 -17.732 1.00 70.19 129 MET A C 1
ATOM 907 O O . MET A 1 129 ? -4.290 6.724 -18.935 1.00 70.19 129 MET A O 1
ATOM 911 N N . LEU A 1 130 ? -4.711 7.756 -16.975 1.00 76.19 130 LEU A N 1
ATOM 912 C CA . LEU A 1 130 ? -4.488 9.128 -17.431 1.00 76.19 130 LEU A CA 1
ATOM 913 C C . LEU A 1 130 ? -2.999 9.483 -17.574 1.00 76.19 130 LEU A C 1
ATOM 915 O O . LEU A 1 130 ? -2.679 10.586 -18.006 1.00 76.19 130 LEU A O 1
ATOM 919 N N . SER A 1 131 ? -2.090 8.549 -17.269 1.00 71.81 131 SER A N 1
ATOM 920 C CA . SER A 1 131 ? -0.638 8.742 -17.356 1.00 71.81 131 SER A CA 1
ATOM 921 C C . SER A 1 131 ? -0.145 9.914 -16.495 1.00 71.81 131 SER A C 1
ATOM 923 O O . SER A 1 131 ? 0.785 10.625 -16.875 1.00 71.81 131 SER A O 1
ATOM 925 N N . VAL A 1 132 ? -0.779 10.119 -15.335 1.00 68.75 132 VAL A N 1
ATOM 926 C CA . VAL A 1 132 ? -0.393 11.154 -14.371 1.00 68.75 132 VAL A CA 1
ATOM 927 C C . VAL A 1 132 ? 0.966 10.793 -13.751 1.00 68.75 132 VAL A C 1
ATOM 929 O O . VAL A 1 132 ? 1.177 9.636 -13.383 1.00 68.75 132 VAL A O 1
ATOM 932 N N . PRO A 1 133 ? 1.903 11.746 -13.613 1.00 61.09 133 PRO A N 1
ATOM 933 C CA . PRO A 1 133 ? 3.181 11.491 -12.953 1.00 61.09 133 PRO A CA 1
ATOM 934 C C . PRO A 1 133 ? 3.010 11.068 -11.484 1.00 61.09 133 PRO A C 1
ATOM 936 O O . PRO A 1 133 ? 2.159 11.604 -10.778 1.00 61.09 133 PRO A O 1
ATOM 939 N N . TYR A 1 134 ? 3.850 10.154 -10.989 1.00 63.50 134 TYR A N 1
ATOM 940 C CA . TYR A 1 134 ? 3.700 9.568 -9.645 1.00 63.50 134 TYR A CA 1
ATOM 941 C C . TYR A 1 134 ? 3.752 10.601 -8.506 1.00 63.50 134 TYR A C 1
ATOM 943 O O . TYR A 1 134 ? 2.927 10.557 -7.598 1.00 63.50 134 TYR A O 1
ATOM 951 N N . TYR A 1 135 ? 4.639 11.601 -8.587 1.00 70.31 135 TYR A N 1
ATOM 952 C CA . TYR A 1 135 ? 4.689 12.680 -7.589 1.00 70.31 135 TYR A CA 1
ATOM 953 C C . TYR A 1 135 ? 3.364 13.456 -7.506 1.00 70.31 135 TYR A C 1
ATOM 955 O O . TYR A 1 135 ? 2.962 13.899 -6.434 1.00 70.31 135 TYR A O 1
ATOM 963 N N . ALA A 1 136 ? 2.653 13.591 -8.630 1.00 73.88 136 ALA A N 1
ATOM 964 C CA . ALA A 1 136 ? 1.348 14.233 -8.670 1.00 73.88 136 ALA A CA 1
ATOM 965 C C . ALA A 1 136 ? 0.249 13.319 -8.110 1.00 73.88 136 ALA A C 1
ATOM 967 O O . ALA A 1 136 ? -0.724 13.823 -7.557 1.00 73.88 136 ALA A O 1
ATOM 968 N N . MET A 1 137 ? 0.404 11.993 -8.182 1.00 74.31 137 MET A N 1
ATOM 969 C CA . MET A 1 137 ? -0.538 11.053 -7.563 1.00 74.31 137 MET A CA 1
ATOM 970 C C . MET A 1 137 ? -0.573 11.213 -6.045 1.00 74.31 137 MET A C 1
ATOM 972 O O . MET A 1 137 ? -1.661 11.281 -5.477 1.00 74.31 137 MET A O 1
ATOM 976 N N . ASP A 1 138 ? 0.587 11.329 -5.398 1.00 79.12 138 ASP A N 1
ATOM 977 C CA . ASP A 1 138 ? 0.651 11.533 -3.948 1.00 79.12 138 ASP A CA 1
ATOM 978 C C . ASP A 1 138 ? 0.084 12.902 -3.547 1.00 79.12 138 ASP A C 1
ATOM 980 O O . ASP A 1 138 ? -0.673 13.001 -2.582 1.00 79.12 138 ASP A O 1
ATOM 984 N N . ILE A 1 139 ? 0.333 13.948 -4.344 1.00 84.06 139 ILE A N 1
ATOM 985 C CA . ILE A 1 139 ? -0.295 15.264 -4.143 1.00 84.06 139 ILE A CA 1
ATOM 986 C C . ILE A 1 139 ? -1.825 15.154 -4.240 1.00 84.06 139 ILE A C 1
ATOM 988 O O . ILE A 1 139 ? -2.532 15.640 -3.360 1.00 84.06 139 ILE A O 1
ATOM 992 N N . ILE A 1 140 ? -2.354 14.484 -5.268 1.00 84.94 140 ILE A N 1
ATOM 993 C CA . ILE A 1 140 ? -3.802 14.325 -5.473 1.00 84.94 140 ILE A CA 1
ATOM 994 C C . ILE A 1 140 ? -4.429 13.513 -4.338 1.00 84.94 140 ILE A C 1
ATOM 996 O O . ILE A 1 140 ? -5.440 13.922 -3.772 1.00 84.94 140 ILE A O 1
ATOM 1000 N N . LYS A 1 141 ? -3.830 12.382 -3.959 1.00 82.19 141 LYS A N 1
ATOM 1001 C CA . LYS A 1 141 ? -4.298 11.563 -2.833 1.00 82.19 141 LYS A CA 1
ATOM 1002 C C . LYS A 1 141 ? -4.260 12.349 -1.516 1.00 82.19 141 LYS A C 1
ATOM 1004 O O . LYS A 1 141 ? -5.197 12.260 -0.724 1.00 82.19 141 LYS A O 1
ATOM 1009 N N . GLY A 1 142 ? -3.221 13.160 -1.306 1.00 86.12 142 GLY A N 1
ATOM 1010 C CA . GLY A 1 142 ? -3.103 14.068 -0.166 1.00 86.12 142 GLY A CA 1
ATOM 1011 C C . GLY A 1 142 ? -4.200 15.135 -0.149 1.00 86.12 142 GLY A C 1
ATOM 1012 O O . GLY A 1 142 ? -4.803 15.373 0.895 1.00 86.12 142 GLY A O 1
ATOM 1013 N N . LEU A 1 143 ? -4.529 15.718 -1.306 1.00 87.31 143 LEU A N 1
ATOM 1014 C CA . LEU A 1 143 ? -5.649 16.655 -1.454 1.00 87.31 143 LEU A CA 1
ATOM 1015 C C . LEU A 1 143 ? -6.998 15.987 -1.173 1.00 87.31 143 LEU A C 1
ATOM 1017 O O . LEU A 1 143 ? -7.842 16.584 -0.509 1.00 87.31 143 LEU A O 1
ATOM 1021 N N . VAL A 1 144 ? -7.199 14.744 -1.617 1.00 84.75 144 VAL A N 1
ATOM 1022 C CA . VAL A 1 144 ? -8.412 13.971 -1.306 1.00 84.75 144 VAL A CA 1
ATOM 1023 C C . VAL A 1 144 ? -8.526 13.720 0.199 1.00 84.75 144 VAL A C 1
ATOM 1025 O O . VAL A 1 144 ? -9.597 13.930 0.769 1.00 84.75 144 VAL A O 1
ATOM 1028 N N . LEU A 1 145 ? -7.432 13.335 0.864 1.00 84.19 145 LEU A N 1
ATOM 1029 C CA . LEU A 1 145 ? -7.390 13.195 2.322 1.00 84.19 145 LEU A CA 1
ATOM 1030 C C . LEU A 1 145 ? -7.697 14.528 3.023 1.00 84.19 145 LEU A C 1
ATOM 1032 O O . LEU A 1 145 ? -8.537 14.566 3.920 1.00 84.19 145 LEU A O 1
ATOM 1036 N N . ALA A 1 146 ? -7.057 15.622 2.606 1.00 84.62 146 ALA A N 1
ATOM 1037 C CA . ALA A 1 146 ? -7.295 16.952 3.162 1.00 84.62 146 ALA A CA 1
ATOM 1038 C C . ALA A 1 146 ? -8.758 17.387 2.979 1.00 84.62 146 ALA A C 1
ATOM 1040 O O . ALA A 1 146 ? -9.368 17.900 3.913 1.00 84.62 146 ALA A O 1
ATOM 1041 N N . GLY A 1 147 ? -9.347 17.117 1.811 1.00 82.62 147 GLY A N 1
ATOM 1042 C CA . GLY A 1 147 ? -10.759 17.360 1.530 1.00 82.62 147 GLY A CA 1
ATOM 1043 C C . GLY A 1 147 ? -11.685 16.535 2.424 1.00 82.62 147 GLY A C 1
ATOM 1044 O O . GLY A 1 147 ? -12.623 17.081 3.002 1.00 82.62 147 GLY A O 1
ATOM 1045 N N . ALA A 1 148 ? -11.401 15.243 2.611 1.00 78.00 148 ALA A N 1
ATOM 1046 C CA . ALA A 1 148 ? -12.162 14.382 3.519 1.00 78.00 148 ALA A CA 1
ATOM 1047 C C . ALA A 1 148 ? -12.102 14.888 4.973 1.00 78.00 148 ALA A C 1
ATOM 1049 O O . ALA A 1 148 ? -13.125 14.973 5.659 1.00 78.00 148 ALA A O 1
ATOM 1050 N N . LEU A 1 149 ? -10.918 15.298 5.435 1.00 79.62 149 LEU A N 1
ATOM 1051 C CA . LEU A 1 149 ? -10.729 15.894 6.758 1.00 79.62 149 LEU A CA 1
ATOM 1052 C C . LEU A 1 149 ? -11.471 17.225 6.902 1.00 79.62 149 LEU A C 1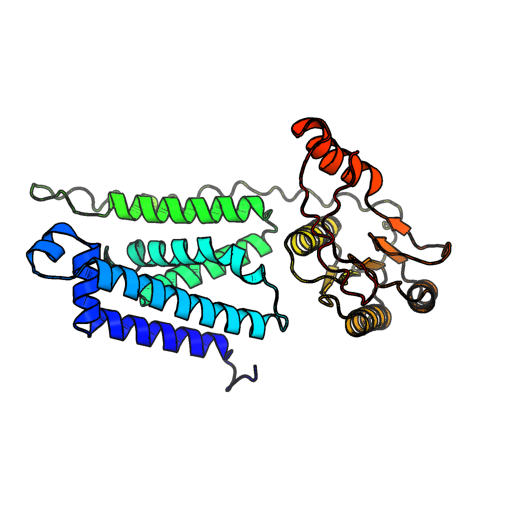
ATOM 1054 O O . LEU A 1 149 ? -12.166 17.427 7.896 1.00 79.62 149 LEU A O 1
ATOM 1058 N N . ALA A 1 150 ? -11.379 18.105 5.905 1.00 80.88 150 ALA A N 1
ATOM 1059 C CA . ALA A 1 150 ? -12.083 19.381 5.895 1.00 80.88 150 ALA A CA 1
ATOM 1060 C C . ALA A 1 150 ? -13.599 19.168 5.971 1.00 80.88 150 ALA A C 1
ATOM 1062 O O . ALA A 1 150 ? -14.256 19.735 6.841 1.00 80.88 150 ALA A O 1
ATOM 1063 N N . LEU A 1 151 ? -14.151 18.281 5.137 1.00 74.94 151 LEU A N 1
ATOM 1064 C CA . LEU A 1 151 ? -15.566 17.911 5.190 1.00 74.94 151 LEU A CA 1
ATOM 1065 C C . LEU A 1 151 ? -15.954 17.376 6.565 1.00 74.94 151 LEU A C 1
ATOM 1067 O O . LEU A 1 151 ? -17.000 17.749 7.084 1.00 74.94 151 LEU A O 1
ATOM 1071 N N . THR A 1 152 ? -15.108 16.549 7.175 1.00 71.56 152 THR A N 1
ATOM 1072 C CA . THR A 1 152 ? -15.341 16.036 8.529 1.00 71.56 152 THR A CA 1
ATOM 1073 C C . THR A 1 152 ? -15.406 17.163 9.548 1.00 71.56 152 THR A C 1
ATOM 1075 O O . THR A 1 152 ? -16.342 17.204 10.339 1.00 71.56 152 THR A O 1
ATOM 1078 N N . TYR A 1 153 ? -14.451 18.092 9.511 1.00 71.69 153 TYR A N 1
ATOM 1079 C CA . TYR A 1 153 ? -14.393 19.224 10.430 1.00 71.69 153 TYR A CA 1
ATOM 1080 C C . TYR A 1 153 ? -15.608 20.147 10.280 1.00 71.69 153 TYR A C 1
ATOM 1082 O O . TYR A 1 153 ? -16.244 20.493 11.270 1.00 71.69 153 TYR A O 1
ATOM 1090 N N . PHE A 1 154 ? -15.988 20.482 9.044 1.00 68.31 154 PHE A N 1
ATOM 1091 C CA . PHE A 1 154 ? -17.157 21.324 8.775 1.00 68.31 154 PHE A CA 1
ATOM 1092 C C . PHE A 1 154 ? -18.489 20.621 9.053 1.00 68.31 154 PHE A C 1
ATOM 1094 O O . PHE A 1 154 ? -19.473 21.279 9.384 1.00 68.31 154 PHE A O 1
ATOM 1101 N N . SER A 1 155 ? -18.532 19.294 8.928 1.00 60.50 155 SER A N 1
ATOM 1102 C CA . SER A 1 155 ? -19.734 18.500 9.200 1.00 60.50 155 SER A CA 1
ATOM 1103 C C . SER A 1 155 ? -19.873 18.120 10.672 1.00 60.50 155 SER A C 1
ATOM 1105 O O . SER A 1 155 ? -20.943 17.660 11.062 1.00 60.50 155 SER A O 1
ATOM 1107 N N . ALA A 1 156 ? -18.822 18.271 11.487 1.00 53.41 156 ALA A N 1
ATOM 1108 C CA . ALA A 1 156 ? -18.821 17.865 12.883 1.00 53.41 156 ALA A CA 1
ATOM 1109 C C . ALA A 1 156 ? -19.678 18.826 13.735 1.00 53.41 156 ALA A C 1
ATOM 1111 O O . ALA A 1 156 ? -19.296 19.978 13.951 1.00 53.41 156 ALA A O 1
ATOM 1112 N N . PRO A 1 157 ? -20.819 18.373 14.286 1.00 47.19 157 PRO A N 1
ATOM 1113 C CA . PRO A 1 157 ? -21.731 19.213 15.053 1.00 47.19 157 PRO A CA 1
ATOM 1114 C C . PRO A 1 157 ? -21.284 19.334 16.521 1.00 47.19 157 PRO A C 1
ATOM 1116 O O . PRO A 1 157 ? -22.092 19.170 17.431 1.00 47.19 157 PRO A O 1
ATOM 1119 N N . TYR A 1 158 ? -20.001 19.591 16.796 1.00 48.12 158 TYR A N 1
ATOM 1120 C CA . TYR A 1 158 ? -19.508 19.671 18.182 1.00 48.12 158 TYR A CA 1
ATOM 1121 C C . TYR A 1 158 ? -19.799 21.006 18.885 1.00 48.12 158 TYR A C 1
ATOM 1123 O O . TYR A 1 158 ? -19.454 21.153 20.053 1.00 48.12 158 TYR A O 1
ATOM 1131 N N . LEU A 1 159 ? -20.478 21.958 18.234 1.00 43.62 159 LEU A N 1
ATOM 1132 C CA . LEU A 1 159 ? -20.761 23.277 18.823 1.00 43.62 159 LEU A CA 1
ATOM 1133 C C . LEU A 1 159 ? -22.209 23.771 18.693 1.00 43.62 159 LEU A C 1
ATOM 1135 O O . LEU A 1 159 ? -22.486 24.913 19.040 1.00 43.62 159 LEU A O 1
ATOM 1139 N N . THR A 1 160 ? -23.171 22.956 18.251 1.00 36.69 160 THR A N 1
ATOM 1140 C CA . THR A 1 160 ? -24.542 23.453 18.008 1.00 36.69 160 THR A CA 1
ATOM 1141 C C . THR A 1 160 ? -25.539 23.040 19.088 1.00 36.69 160 THR A C 1
ATOM 1143 O O . THR A 1 160 ? -26.597 22.486 18.809 1.00 36.69 160 THR A O 1
ATOM 1146 N N . PHE A 1 161 ? -25.236 23.410 20.334 1.00 48.34 161 PHE A N 1
ATOM 1147 C CA . PHE A 1 161 ? -26.259 23.717 21.337 1.00 48.34 161 PHE A CA 1
ATOM 1148 C C . PHE A 1 161 ? -26.593 25.216 21.242 1.00 48.34 161 PHE A C 1
ATOM 1150 O O . PHE A 1 161 ? -26.349 25.948 22.180 1.00 48.34 161 PHE A O 1
ATOM 1157 N N . TYR A 1 162 ? -27.050 25.701 20.080 1.00 41.41 162 TYR A N 1
ATOM 1158 C CA . TYR A 1 162 ? -27.876 26.911 19.903 1.00 41.41 162 TYR A CA 1
ATOM 1159 C C . TYR A 1 162 ? -28.200 27.083 18.403 1.00 41.41 162 TYR A C 1
ATOM 1161 O O . TYR A 1 162 ? -27.337 27.382 17.590 1.00 41.41 162 TYR A O 1
ATOM 1169 N N . ARG A 1 163 ? -29.488 26.929 18.076 1.00 47.12 163 ARG A N 1
ATOM 1170 C CA . ARG A 1 163 ? -30.242 27.673 17.046 1.00 47.12 163 ARG A CA 1
ATOM 1171 C C . ARG A 1 163 ? -29.860 27.586 15.539 1.00 47.12 163 ARG A C 1
ATOM 1173 O O . ARG A 1 163 ? -28.858 28.100 15.070 1.00 47.12 163 ARG A O 1
ATOM 1180 N N . VAL A 1 164 ? -30.898 27.181 14.790 1.00 41.69 164 VAL A N 1
ATOM 1181 C CA . VAL A 1 164 ? -31.328 27.593 13.428 1.00 41.69 164 VAL A CA 1
ATOM 1182 C C . VAL A 1 164 ? -30.858 26.777 12.209 1.00 41.69 164 VAL A C 1
ATOM 1184 O O . VAL A 1 164 ? -29.846 27.032 11.570 1.00 41.69 164 VAL A O 1
ATOM 1187 N N . ASN A 1 165 ? -31.751 25.875 11.789 1.00 47.53 165 ASN A N 1
ATOM 1188 C CA . ASN A 1 165 ? -32.391 25.825 10.463 1.00 47.53 165 ASN A CA 1
ATOM 1189 C C . ASN A 1 165 ? -31.927 26.873 9.415 1.00 47.53 165 ASN A C 1
ATOM 1191 O O . ASN A 1 165 ? -32.653 27.827 9.141 1.00 47.53 165 ASN A O 1
ATOM 1195 N N . ARG A 1 166 ? -30.763 26.701 8.761 1.00 48.56 166 ARG A N 1
ATOM 1196 C CA . ARG A 1 166 ? -30.503 27.377 7.464 1.00 48.56 166 ARG A CA 1
ATOM 1197 C C . ARG A 1 166 ? -29.348 26.877 6.588 1.00 48.56 166 ARG A C 1
ATOM 1199 O O . ARG A 1 166 ? -28.939 27.617 5.707 1.00 48.56 166 ARG A O 1
ATOM 1206 N N . MET A 1 167 ? -28.828 25.655 6.742 1.00 45.72 167 MET A N 1
ATOM 1207 C CA . MET A 1 167 ? -27.669 25.216 5.925 1.00 45.72 167 MET A CA 1
ATOM 1208 C C . MET A 1 167 ? -27.817 23.879 5.187 1.00 45.72 167 MET A C 1
ATOM 1210 O O . MET A 1 167 ? -26.836 23.332 4.702 1.00 45.72 167 MET A O 1
ATOM 1214 N N . LYS A 1 168 ? -29.042 23.377 4.974 1.00 44.91 168 LYS A N 1
ATOM 1215 C CA . LYS A 1 168 ? -29.251 22.239 4.052 1.00 44.91 168 LYS A CA 1
ATOM 1216 C C . LYS A 1 168 ? -29.064 22.596 2.565 1.00 44.91 168 LYS A C 1
ATOM 1218 O O . LYS A 1 168 ? -28.957 21.691 1.749 1.00 44.91 168 LYS A O 1
ATOM 1223 N N . LYS A 1 169 ? -28.994 23.885 2.197 1.00 42.56 169 LYS A N 1
ATOM 1224 C CA . LYS A 1 169 ? -28.864 24.325 0.790 1.00 42.56 169 LYS A CA 1
ATOM 1225 C C . LYS A 1 169 ? -27.421 24.529 0.301 1.00 42.56 169 LYS A C 1
ATOM 1227 O O . LYS A 1 169 ? -27.211 24.507 -0.902 1.00 42.56 169 LYS A O 1
ATOM 1232 N N . ILE A 1 170 ? -26.438 24.672 1.195 1.00 47.00 170 ILE A N 1
ATOM 1233 C CA . ILE A 1 170 ? -25.036 24.937 0.802 1.00 47.00 170 ILE A CA 1
ATOM 1234 C C . ILE A 1 170 ? -24.255 23.627 0.605 1.00 47.00 170 ILE A C 1
ATOM 1236 O O . ILE A 1 170 ? -23.459 23.509 -0.320 1.00 47.00 170 ILE A O 1
ATOM 1240 N N . ALA A 1 171 ? -24.560 22.582 1.383 1.00 43.09 171 ALA A N 1
ATOM 1241 C CA . ALA A 1 171 ? -23.971 21.254 1.177 1.00 43.09 171 ALA A CA 1
ATOM 1242 C C . ALA A 1 171 ? -24.377 20.618 -0.170 1.00 43.09 171 ALA A C 1
ATOM 1244 O O . ALA A 1 171 ? -23.643 19.798 -0.713 1.00 43.09 171 ALA A O 1
ATOM 1245 N N . LEU A 1 172 ? -25.515 21.038 -0.740 1.00 39.50 172 LEU A N 1
ATOM 1246 C CA . LEU A 1 172 ? -25.987 20.578 -2.048 1.00 39.50 172 LEU A CA 1
ATOM 1247 C C . LEU A 1 172 ? -25.377 21.374 -3.223 1.00 39.50 172 LEU A C 1
ATOM 1249 O O . LEU A 1 172 ? -25.402 20.887 -4.347 1.00 39.50 172 LEU A O 1
ATOM 1253 N N . SER A 1 173 ? -24.782 22.554 -2.985 1.00 39.59 173 SER A N 1
ATOM 1254 C CA . SER A 1 173 ? -24.189 23.390 -4.048 1.00 39.59 173 SER A CA 1
ATOM 1255 C C . SER A 1 173 ? -22.704 23.114 -4.315 1.00 39.59 173 SER A C 1
ATOM 1257 O O . SER A 1 173 ? -22.148 23.620 -5.285 1.00 39.59 173 SER A O 1
ATOM 1259 N N . LEU A 1 174 ? -22.043 22.302 -3.484 1.00 40.00 174 LEU A N 1
ATOM 1260 C CA . LEU A 1 174 ? -20.663 21.854 -3.726 1.00 40.00 174 LEU A CA 1
ATOM 1261 C C . LEU A 1 174 ? -20.596 20.544 -4.525 1.00 40.00 174 LEU A C 1
ATOM 1263 O O . LEU A 1 174 ? -19.568 20.258 -5.131 1.00 40.00 174 LEU A O 1
ATOM 1267 N N . MET A 1 175 ? -21.710 19.810 -4.641 1.00 40.41 175 MET A N 1
ATOM 1268 C CA . MET A 1 175 ? -21.841 18.691 -5.587 1.00 40.41 175 MET A CA 1
ATOM 1269 C C . MET A 1 175 ? -21.928 19.151 -7.053 1.00 40.41 175 MET A C 1
ATOM 1271 O O . MET A 1 175 ? -21.685 18.356 -7.953 1.00 40.41 175 MET A O 1
ATOM 1275 N N . THR A 1 176 ? -22.178 20.439 -7.311 1.00 36.78 176 THR A N 1
ATOM 1276 C CA . THR A 1 176 ? -22.083 21.040 -8.654 1.00 36.78 176 THR A CA 1
ATOM 1277 C C . THR A 1 176 ? -20.702 21.624 -8.970 1.00 36.78 176 THR A C 1
ATOM 1279 O O . THR A 1 176 ? -20.444 21.966 -10.118 1.00 36.78 176 THR A O 1
ATOM 1282 N N . LEU A 1 177 ? -19.781 21.680 -7.998 1.00 38.06 177 LEU A N 1
ATOM 1283 C CA . LEU A 1 177 ? -18.378 22.064 -8.226 1.00 38.06 177 LEU A CA 1
ATOM 1284 C C . LEU A 1 177 ? -17.440 20.858 -8.418 1.00 38.06 177 LEU A C 1
ATOM 1286 O O . LEU A 1 177 ? -16.231 21.026 -8.513 1.00 38.06 177 LEU A O 1
ATOM 1290 N N . GLY A 1 178 ? -17.990 19.645 -8.533 1.00 36.69 178 GLY A N 1
ATOM 1291 C CA . GLY A 1 178 ? -17.264 18.444 -8.963 1.00 36.69 178 GLY A CA 1
ATOM 1292 C C . GLY A 1 178 ? -17.100 18.318 -10.483 1.00 36.69 178 GLY A C 1
ATOM 1293 O O . GLY A 1 178 ? -16.703 17.258 -10.955 1.00 36.69 178 GLY A O 1
ATOM 1294 N N . LEU A 1 179 ? -17.428 19.364 -11.255 1.00 38.44 179 LEU A N 1
ATOM 1295 C CA . LEU A 1 179 ? -17.426 19.332 -12.725 1.00 38.44 179 LEU A CA 1
ATOM 1296 C C . LEU A 1 179 ? -16.598 20.435 -13.402 1.00 38.44 179 LEU A C 1
ATOM 1298 O O . LEU A 1 179 ? -16.552 20.483 -14.626 1.00 38.44 179 LEU A O 1
ATOM 1302 N N . LEU A 1 180 ? -15.876 21.275 -12.655 1.00 39.72 180 LEU A N 1
ATOM 1303 C CA . LEU A 1 180 ? -14.947 22.246 -13.241 1.00 39.72 180 LEU A CA 1
ATOM 1304 C C . LEU A 1 180 ? -13.573 22.152 -12.579 1.00 39.72 180 LEU A C 1
ATOM 1306 O O . LEU A 1 180 ? -13.249 22.917 -11.681 1.00 39.72 180 LEU A O 1
ATOM 1310 N N . GLN A 1 181 ? -12.780 21.188 -13.046 1.00 40.06 181 GLN A N 1
ATOM 1311 C CA . GLN A 1 181 ? -11.354 21.354 -13.367 1.00 40.06 181 GLN A CA 1
ATOM 1312 C C . GLN A 1 181 ? -10.821 20.074 -14.036 1.00 40.06 181 GLN A C 1
ATOM 1314 O O . GLN A 1 181 ? -9.792 19.517 -13.674 1.00 40.06 181 GLN A O 1
ATOM 1319 N N . SER A 1 182 ? -11.510 19.618 -15.084 1.00 37.91 182 SER A N 1
ATOM 1320 C CA . SER A 1 182 ? -10.805 19.040 -16.224 1.00 37.91 182 SER A CA 1
ATOM 1321 C C . SER A 1 182 ? -10.341 20.216 -17.078 1.00 37.91 182 SER A C 1
ATOM 1323 O O . SER A 1 182 ? -11.005 20.597 -18.045 1.00 37.91 182 SER A O 1
ATOM 1325 N N . THR A 1 183 ? -9.234 20.858 -16.699 1.00 35.62 183 THR A N 1
ATOM 1326 C CA . THR A 1 183 ? -8.481 21.593 -17.711 1.00 35.62 183 THR A CA 1
ATOM 1327 C C . THR A 1 183 ? -8.096 20.564 -18.758 1.00 35.62 183 THR A C 1
ATOM 1329 O O . THR A 1 183 ? -7.507 19.527 -18.452 1.00 35.62 183 THR A O 1
ATOM 1332 N N . ALA A 1 184 ? -8.566 20.809 -19.978 1.00 32.12 184 ALA A N 1
ATOM 1333 C CA . ALA A 1 184 ? -8.285 19.989 -21.130 1.00 32.12 184 ALA A CA 1
ATOM 1334 C C . ALA A 1 184 ? -6.783 19.696 -21.158 1.00 32.12 184 ALA A C 1
ATOM 1336 O O . ALA A 1 184 ? -5.969 20.599 -21.357 1.00 32.12 184 ALA A O 1
ATOM 1337 N N . ALA A 1 185 ? -6.416 18.428 -20.974 1.00 31.31 185 ALA A N 1
ATOM 1338 C CA . ALA A 1 185 ? -5.215 17.941 -21.610 1.00 31.31 185 ALA A CA 1
ATOM 1339 C C . ALA A 1 185 ? -5.490 18.121 -23.102 1.00 31.31 185 ALA A C 1
ATOM 1341 O O . ALA A 1 185 ? -6.190 17.313 -23.713 1.00 31.31 185 ALA A O 1
ATOM 1342 N N . LEU A 1 186 ? -5.035 19.248 -23.660 1.00 30.72 186 LEU A N 1
ATOM 1343 C CA . LEU A 1 186 ? -4.875 19.375 -25.094 1.00 30.72 186 LEU A CA 1
ATOM 1344 C C . LEU A 1 186 ? -4.118 18.114 -25.499 1.00 30.72 186 LEU A C 1
ATOM 1346 O O . LEU A 1 186 ? -2.989 17.900 -25.048 1.00 30.72 186 LEU A O 1
ATOM 1350 N N . ALA A 1 187 ? -4.774 17.261 -26.283 1.00 36.00 187 ALA A N 1
ATOM 1351 C CA . ALA A 1 187 ? -4.100 16.223 -27.026 1.00 36.00 187 ALA A CA 1
ATOM 1352 C C . ALA A 1 187 ? -3.078 16.958 -27.890 1.00 36.00 187 ALA A C 1
ATOM 1354 O O . ALA A 1 187 ? -3.405 17.538 -28.923 1.00 36.00 187 ALA A O 1
ATOM 1355 N N . THR A 1 188 ? -1.851 17.035 -27.387 1.00 36.09 188 THR A N 1
ATOM 1356 C CA . THR A 1 188 ? -0.711 17.474 -28.167 1.00 36.09 188 THR A CA 1
ATOM 1357 C C . THR A 1 188 ? -0.659 16.481 -29.312 1.00 36.09 188 THR A C 1
ATOM 1359 O O . THR A 1 188 ? -0.628 15.270 -29.075 1.00 36.09 188 THR A O 1
ATOM 1362 N N . ALA A 1 189 ? -0.780 16.989 -30.540 1.00 45.28 189 ALA A N 1
ATOM 1363 C CA . ALA A 1 189 ? -0.636 16.177 -31.737 1.00 45.28 189 ALA A CA 1
ATOM 1364 C C . ALA A 1 189 ? 0.598 15.273 -31.565 1.00 45.28 189 ALA A C 1
ATOM 1366 O O . ALA A 1 189 ? 1.602 15.753 -31.024 1.00 45.28 189 ALA A O 1
ATOM 1367 N N . PRO A 1 190 ? 0.516 13.983 -31.945 1.00 47.84 190 PRO A N 1
ATOM 1368 C CA . PRO A 1 190 ? 1.632 13.066 -31.779 1.00 47.84 190 PRO A CA 1
ATOM 1369 C C . PRO A 1 190 ? 2.868 13.716 -32.389 1.00 47.84 190 PRO A C 1
ATOM 1371 O O . PRO A 1 190 ? 2.850 14.138 -33.549 1.00 47.84 190 PRO A O 1
ATOM 1374 N N . THR A 1 191 ? 3.907 13.876 -31.573 1.00 48.72 191 THR A N 1
ATOM 1375 C CA . THR A 1 191 ? 5.188 14.395 -32.033 1.00 48.72 191 THR A CA 1
ATOM 1376 C C . THR A 1 191 ? 5.621 13.564 -33.239 1.00 48.72 191 THR A C 1
ATOM 1378 O O . THR A 1 191 ? 5.524 12.333 -33.175 1.00 48.72 191 THR A O 1
ATOM 1381 N N . PRO A 1 192 ? 6.049 14.196 -34.349 1.00 53.75 192 PRO A N 1
ATOM 1382 C CA . PRO A 1 192 ? 6.425 13.458 -35.539 1.00 53.75 192 PRO A CA 1
ATOM 1383 C C . PRO A 1 192 ? 7.501 12.446 -35.166 1.00 53.75 192 PRO A C 1
ATOM 1385 O O . PRO A 1 192 ? 8.524 12.790 -34.569 1.00 53.75 192 PRO A O 1
ATOM 1388 N N . VAL A 1 193 ? 7.221 11.179 -35.461 1.00 55.19 193 VAL A N 1
ATOM 1389 C CA . VAL A 1 193 ? 8.138 10.080 -35.180 1.00 55.19 193 VAL A CA 1
ATOM 1390 C C . VAL A 1 193 ? 9.453 10.373 -35.921 1.00 55.19 193 VAL A C 1
ATOM 1392 O O . VAL A 1 193 ? 9.390 10.794 -37.079 1.00 55.19 193 VAL A O 1
ATOM 1395 N N . PRO A 1 194 ? 10.635 10.199 -35.294 1.00 57.59 194 PRO A N 1
ATOM 1396 C CA . PRO A 1 194 ? 11.918 10.454 -35.947 1.00 57.59 194 PRO A CA 1
ATOM 1397 C C . PRO A 1 194 ? 11.985 9.824 -37.345 1.00 57.59 194 PRO A C 1
ATOM 1399 O O . PRO A 1 194 ? 11.524 8.697 -37.525 1.00 57.59 194 PRO A O 1
ATOM 1402 N N . ALA A 1 195 ? 12.574 10.524 -38.323 1.00 52.06 195 ALA A N 1
ATOM 1403 C CA . ALA A 1 195 ? 12.559 10.143 -39.745 1.00 52.06 195 ALA A CA 1
ATOM 1404 C C . ALA A 1 195 ? 12.993 8.684 -40.019 1.00 52.06 195 ALA A C 1
ATOM 1406 O O . ALA A 1 195 ? 12.489 8.057 -40.943 1.00 52.06 195 ALA A O 1
ATOM 1407 N N . ALA A 1 196 ? 13.836 8.101 -39.156 1.00 55.44 196 ALA A N 1
ATOM 1408 C CA . ALA A 1 196 ? 14.251 6.694 -39.199 1.00 55.44 196 ALA A CA 1
ATOM 1409 C C . ALA A 1 196 ? 13.122 5.660 -38.948 1.00 55.44 196 ALA A C 1
ATOM 1411 O O . ALA A 1 196 ? 13.350 4.458 -39.066 1.00 55.44 196 ALA A O 1
ATOM 1412 N N . ILE A 1 197 ? 11.922 6.105 -38.565 1.00 55.44 197 ILE A N 1
ATOM 1413 C CA . ILE A 1 197 ? 10.762 5.275 -38.197 1.00 55.44 197 ILE A CA 1
ATOM 1414 C C . ILE A 1 197 ? 9.523 5.650 -39.051 1.00 55.44 197 ILE A C 1
ATOM 1416 O O . ILE A 1 197 ? 8.476 5.002 -38.972 1.00 55.44 197 ILE A O 1
ATOM 1420 N N . ALA A 1 198 ? 9.630 6.678 -39.901 1.00 49.44 198 ALA A N 1
ATOM 1421 C CA . ALA A 1 198 ? 8.513 7.241 -40.662 1.00 49.44 198 ALA A CA 1
ATOM 1422 C C . ALA A 1 198 ? 7.952 6.297 -41.748 1.00 49.44 198 ALA A C 1
ATOM 1424 O O . ALA A 1 198 ? 6.773 6.383 -42.073 1.00 49.44 198 ALA A O 1
ATOM 1425 N N . GLU A 1 199 ? 8.751 5.354 -42.258 1.00 53.41 199 GLU A N 1
ATOM 1426 C CA . GLU A 1 199 ? 8.364 4.440 -43.353 1.00 53.41 199 GLU A CA 1
ATOM 1427 C C . GLU A 1 199 ? 7.783 3.089 -42.886 1.00 53.41 199 GLU A C 1
ATOM 1429 O O . GLU A 1 199 ? 7.705 2.125 -43.651 1.00 53.41 199 GLU A O 1
ATOM 1434 N N . HIS A 1 200 ? 7.400 2.955 -41.615 1.00 57.16 200 HIS A N 1
ATOM 1435 C CA . HIS A 1 200 ? 6.946 1.666 -41.092 1.00 57.16 200 HIS A CA 1
ATOM 1436 C C . HIS A 1 200 ? 5.443 1.423 -41.340 1.00 57.16 200 HIS A C 1
ATOM 1438 O O . HIS A 1 200 ? 4.603 2.299 -41.152 1.00 57.16 200 HIS A O 1
ATOM 1444 N N . ASN A 1 201 ? 5.093 0.189 -41.720 1.00 46.34 201 ASN A N 1
ATOM 1445 C CA . ASN A 1 201 ? 3.714 -0.218 -41.997 1.00 46.34 201 ASN A CA 1
ATOM 1446 C C . ASN A 1 201 ? 3.156 -1.065 -40.827 1.00 46.34 201 ASN A C 1
ATOM 1448 O O . ASN A 1 201 ? 3.631 -2.178 -40.577 1.00 46.34 201 ASN A O 1
ATOM 1452 N N . GLY A 1 202 ? 2.165 -0.535 -40.098 1.00 58.62 202 GLY A N 1
ATOM 1453 C CA . GLY A 1 202 ? 1.479 -1.190 -38.965 1.00 58.62 202 GLY A CA 1
ATOM 1454 C C . GLY A 1 202 ? 2.030 -0.844 -37.566 1.00 58.62 202 GLY A C 1
ATOM 1455 O O . GLY A 1 202 ? 3.113 -0.302 -37.452 1.00 58.62 202 GLY A O 1
ATOM 1456 N N . PRO A 1 203 ? 1.326 -1.157 -36.460 1.00 62.44 203 PRO A N 1
ATOM 1457 C CA . PRO A 1 203 ? 1.676 -0.654 -35.125 1.00 62.44 203 PRO A CA 1
ATOM 1458 C C . PRO A 1 203 ? 3.030 -1.179 -34.618 1.00 62.44 203 PRO A C 1
ATOM 1460 O O . PRO A 1 203 ? 3.209 -2.393 -34.459 1.00 62.44 203 PRO A O 1
ATOM 1463 N N . ILE A 1 204 ? 3.952 -0.267 -34.291 1.00 70.31 204 ILE A N 1
ATOM 1464 C CA . ILE A 1 204 ? 5.238 -0.600 -33.658 1.00 70.31 204 ILE A CA 1
ATOM 1465 C C . ILE A 1 204 ? 4.998 -1.193 -32.277 1.00 70.31 204 ILE A C 1
ATOM 1467 O O . ILE A 1 204 ? 4.275 -0.629 -31.454 1.00 70.31 204 ILE A O 1
ATOM 1471 N N . ARG A 1 205 ? 5.633 -2.337 -32.022 1.00 74.31 205 ARG A N 1
ATOM 1472 C CA . ARG A 1 205 ? 5.622 -3.000 -30.720 1.00 74.31 205 ARG A CA 1
ATOM 1473 C C . ARG A 1 205 ? 7.004 -2.898 -30.104 1.00 74.31 205 ARG A C 1
ATOM 1475 O O . ARG A 1 205 ? 7.975 -3.259 -30.768 1.00 74.31 205 ARG A O 1
ATOM 1482 N N . ILE A 1 206 ? 7.058 -2.437 -28.859 1.00 80.19 206 ILE A N 1
ATOM 1483 C CA . ILE A 1 206 ? 8.281 -2.344 -28.066 1.00 80.19 206 ILE A CA 1
ATOM 1484 C C . ILE A 1 206 ? 8.142 -3.246 -26.847 1.00 80.19 206 ILE A C 1
ATOM 1486 O O . ILE A 1 206 ? 7.191 -3.110 -26.081 1.00 80.19 206 ILE A O 1
ATOM 1490 N N . ALA A 1 207 ? 9.093 -4.153 -26.650 1.00 77.38 207 ALA A N 1
ATOM 1491 C CA . ALA A 1 207 ? 9.205 -4.910 -25.407 1.00 77.38 207 ALA A CA 1
ATOM 1492 C C . ALA A 1 207 ? 10.246 -4.251 -24.506 1.00 77.38 207 ALA A C 1
ATOM 1494 O O . ALA A 1 207 ? 11.404 -4.157 -24.904 1.00 77.38 207 ALA A O 1
ATOM 1495 N N . VAL A 1 208 ? 9.819 -3.829 -23.317 1.00 81.94 208 VAL A N 1
ATOM 1496 C CA . VAL A 1 208 ? 10.647 -3.271 -22.246 1.00 81.94 208 VAL A CA 1
ATOM 1497 C C . VAL A 1 208 ? 10.847 -4.363 -21.204 1.00 81.94 208 VAL A C 1
ATOM 1499 O O . VAL A 1 208 ? 9.917 -4.686 -20.468 1.00 81.94 208 VAL A O 1
ATOM 1502 N N . ILE A 1 209 ? 12.030 -4.966 -21.154 1.00 79.06 209 ILE A N 1
ATOM 1503 C CA . ILE A 1 209 ? 12.318 -6.095 -20.251 1.00 79.06 209 ILE A CA 1
ATOM 1504 C C . ILE A 1 209 ? 13.338 -5.640 -19.226 1.00 79.06 209 ILE A C 1
ATOM 1506 O O . ILE A 1 209 ? 14.370 -5.128 -19.634 1.00 79.06 209 ILE A O 1
ATOM 1510 N N . ARG A 1 210 ? 13.064 -5.796 -17.927 1.00 80.88 210 ARG A N 1
ATOM 1511 C CA . ARG A 1 210 ? 13.956 -5.329 -16.864 1.00 80.88 210 ARG A CA 1
ATOM 1512 C C . ARG A 1 210 ? 14.283 -6.402 -15.836 1.00 80.88 210 ARG A C 1
ATOM 1514 O O . ARG A 1 210 ? 13.372 -6.998 -15.259 1.00 80.88 210 ARG A O 1
ATOM 1521 N N . ASN A 1 211 ? 15.580 -6.583 -15.557 1.00 74.62 211 ASN A N 1
ATOM 1522 C CA . ASN A 1 211 ? 16.063 -7.524 -14.538 1.00 74.62 211 ASN A CA 1
ATOM 1523 C C . ASN A 1 211 ? 16.066 -6.990 -13.103 1.00 74.62 211 ASN A C 1
ATOM 1525 O O . ASN A 1 211 ? 16.946 -7.286 -12.303 1.00 74.62 211 ASN A O 1
ATOM 1529 N N . LEU A 1 212 ? 15.062 -6.186 -12.777 1.00 71.31 212 LEU A N 1
ATOM 1530 C CA . LEU A 1 212 ? 14.854 -5.651 -11.441 1.00 71.31 212 LEU A CA 1
ATOM 1531 C C . LEU A 1 212 ? 13.417 -5.881 -10.998 1.00 71.31 212 LEU A C 1
ATOM 1533 O O . LEU A 1 212 ? 12.555 -6.283 -11.785 1.00 71.31 212 LEU A O 1
ATOM 1537 N N . GLY A 1 213 ? 13.208 -5.675 -9.701 1.00 67.94 213 GLY A N 1
ATOM 1538 C CA . GLY A 1 213 ? 11.898 -5.703 -9.074 1.00 67.94 213 GLY A CA 1
ATOM 1539 C C . GLY A 1 213 ? 11.043 -4.493 -9.433 1.00 67.94 213 GLY A C 1
ATOM 1540 O O . GLY A 1 213 ? 11.345 -3.720 -10.330 1.00 67.94 213 GLY A O 1
ATOM 1541 N N . SER A 1 214 ? 9.968 -4.310 -8.681 1.00 67.56 214 SER A N 1
ATOM 1542 C CA . SER A 1 214 ? 9.098 -3.133 -8.734 1.00 67.56 214 SER A CA 1
ATOM 1543 C C . SER A 1 214 ? 9.526 -2.095 -7.695 1.00 67.56 214 SER A C 1
ATOM 1545 O O . SER A 1 214 ? 8.697 -1.573 -6.957 1.00 67.56 214 SER A O 1
ATOM 1547 N N . ASP A 1 215 ? 10.831 -1.844 -7.588 1.00 69.44 215 ASP A N 1
ATOM 1548 C CA . ASP A 1 215 ? 11.349 -0.727 -6.800 1.00 69.44 215 ASP A CA 1
ATOM 1549 C C . ASP A 1 215 ? 10.976 0.618 -7.450 1.00 69.44 215 ASP A C 1
ATOM 1551 O O . ASP A 1 215 ? 10.563 0.674 -8.615 1.00 69.44 215 ASP A O 1
ATOM 1555 N N . ASP A 1 216 ? 11.106 1.712 -6.698 1.00 68.50 216 ASP A N 1
ATOM 1556 C CA . ASP A 1 216 ? 10.683 3.040 -7.154 1.00 68.50 216 ASP A CA 1
ATOM 1557 C C . ASP A 1 216 ? 11.426 3.479 -8.425 1.00 68.50 216 ASP A C 1
ATOM 1559 O O . ASP A 1 216 ? 10.810 4.054 -9.324 1.00 68.50 216 ASP A O 1
ATOM 1563 N N . ASN A 1 217 ? 12.720 3.153 -8.559 1.00 76.94 217 ASN A N 1
ATOM 1564 C CA . ASN A 1 217 ? 13.494 3.469 -9.762 1.00 76.94 217 ASN A CA 1
ATOM 1565 C C . ASN A 1 217 ? 12.973 2.676 -10.968 1.00 76.94 217 ASN A C 1
ATOM 1567 O O . ASN A 1 217 ? 12.720 3.252 -12.029 1.00 76.94 217 ASN A O 1
ATOM 1571 N N . THR A 1 218 ? 12.748 1.371 -10.803 1.00 73.81 218 THR A N 1
ATOM 1572 C CA . THR A 1 218 ? 12.174 0.533 -11.863 1.00 73.81 218 THR A CA 1
ATOM 1573 C C . THR A 1 218 ? 10.784 0.998 -12.278 1.00 73.81 218 THR A C 1
ATOM 1575 O O . THR A 1 218 ? 10.489 1.088 -13.471 1.00 73.81 218 THR A O 1
ATOM 1578 N N . THR A 1 219 ? 9.949 1.363 -11.312 1.00 69.19 219 THR A N 1
ATOM 1579 C CA . THR A 1 219 ? 8.590 1.846 -11.562 1.00 69.19 219 THR A CA 1
ATOM 1580 C C . THR A 1 219 ? 8.601 3.164 -12.337 1.00 69.19 219 THR A C 1
ATOM 1582 O O . THR A 1 219 ? 7.902 3.285 -13.345 1.00 69.19 219 THR A O 1
ATOM 1585 N N . GLN A 1 220 ? 9.436 4.127 -11.929 1.00 69.88 220 GLN A N 1
ATOM 1586 C CA . GLN A 1 220 ? 9.584 5.413 -12.622 1.00 69.88 220 GLN A CA 1
ATOM 1587 C C . GLN A 1 220 ? 10.118 5.239 -14.043 1.00 69.88 220 GLN A C 1
ATOM 1589 O O . GLN A 1 220 ? 9.592 5.838 -14.981 1.00 69.88 220 GLN A O 1
ATOM 1594 N N . PHE A 1 221 ? 11.119 4.380 -14.221 1.00 78.12 221 PHE A N 1
ATOM 1595 C CA . PHE A 1 221 ? 11.681 4.101 -15.534 1.00 78.12 221 PHE A CA 1
ATOM 1596 C C . PHE A 1 221 ? 10.629 3.526 -16.488 1.00 78.12 221 PHE A C 1
ATOM 1598 O O . PHE A 1 221 ? 10.456 4.009 -17.608 1.00 78.12 221 PHE A O 1
ATOM 1605 N N . VAL A 1 222 ? 9.913 2.484 -16.047 1.00 79.06 222 VAL A N 1
ATOM 1606 C CA . VAL A 1 222 ? 8.893 1.821 -16.866 1.00 79.06 222 VAL A CA 1
ATOM 1607 C C . VAL A 1 222 ? 7.774 2.797 -17.220 1.00 79.06 222 VAL A C 1
ATOM 1609 O O . VAL A 1 222 ? 7.331 2.819 -18.366 1.00 79.06 222 VAL A O 1
ATOM 1612 N N . ALA A 1 223 ? 7.357 3.643 -16.277 1.00 70.50 223 ALA A N 1
ATOM 1613 C CA . ALA A 1 223 ? 6.373 4.687 -16.533 1.00 70.50 223 ALA A CA 1
ATOM 1614 C C . ALA A 1 223 ? 6.861 5.711 -17.575 1.00 70.50 223 ALA A C 1
ATOM 1616 O O . ALA A 1 223 ? 6.099 6.052 -18.478 1.00 70.50 223 ALA A O 1
ATOM 1617 N N . GLY A 1 224 ? 8.123 6.151 -17.504 1.00 76.19 224 GLY A N 1
ATOM 1618 C CA . GLY A 1 224 ? 8.717 7.057 -18.492 1.00 76.19 224 GLY A CA 1
ATOM 1619 C C . GLY A 1 224 ? 8.761 6.446 -19.895 1.00 76.19 224 GLY A C 1
ATOM 1620 O O . GLY A 1 224 ? 8.320 7.071 -20.858 1.00 76.19 224 GLY A O 1
ATOM 1621 N N . ALA A 1 225 ? 9.193 5.186 -20.003 1.00 78.44 225 ALA A N 1
ATOM 1622 C CA . ALA A 1 225 ? 9.168 4.443 -21.263 1.00 78.44 225 ALA A CA 1
ATOM 1623 C C . ALA A 1 225 ? 7.738 4.302 -21.818 1.00 78.44 225 ALA A C 1
ATOM 1625 O O . ALA A 1 225 ? 7.513 4.536 -23.007 1.00 78.44 225 ALA A O 1
ATOM 1626 N N . LEU A 1 226 ? 6.765 3.971 -20.955 1.00 77.56 226 LEU A N 1
ATOM 1627 C CA . LEU A 1 226 ? 5.344 3.885 -21.306 1.00 77.56 226 LEU A CA 1
ATOM 1628 C C . LEU A 1 226 ? 4.792 5.211 -21.828 1.00 77.56 226 LEU A C 1
ATOM 1630 O O . LEU A 1 226 ? 4.102 5.238 -22.847 1.00 77.56 226 LEU A O 1
ATOM 1634 N N . GLN A 1 227 ? 5.101 6.305 -21.136 1.00 76.50 227 GLN A N 1
ATOM 1635 C CA . GLN A 1 227 ? 4.657 7.640 -21.502 1.00 76.50 227 GLN A CA 1
ATOM 1636 C C . GLN A 1 227 ? 5.228 8.058 -22.859 1.00 76.50 227 GLN A C 1
ATOM 1638 O O . GLN A 1 227 ? 4.484 8.557 -23.702 1.00 76.50 227 GLN A O 1
ATOM 1643 N N . GLU A 1 228 ? 6.519 7.821 -23.090 1.00 75.94 228 GLU A N 1
ATOM 1644 C CA . GLU A 1 228 ? 7.180 8.246 -24.320 1.00 75.94 228 GLU A CA 1
ATOM 1645 C C . GLU A 1 228 ? 6.706 7.449 -25.534 1.00 75.94 228 GLU A C 1
ATOM 1647 O O . GLU A 1 228 ? 6.291 8.037 -26.532 1.00 75.94 228 GLU A O 1
ATOM 1652 N N . GLY A 1 229 ? 6.644 6.117 -25.457 1.00 75.69 229 GLY A N 1
ATOM 1653 C CA . GLY A 1 229 ? 6.113 5.380 -26.603 1.00 75.69 229 GLY A CA 1
ATOM 1654 C C . GLY A 1 229 ? 4.603 5.568 -26.783 1.00 75.69 229 GLY A C 1
ATOM 1655 O O . GLY A 1 229 ? 4.151 5.500 -27.918 1.00 75.69 229 GLY A O 1
ATOM 1656 N N . LYS A 1 230 ? 3.818 5.925 -25.749 1.00 74.56 230 LYS A N 1
ATOM 1657 C CA . LYS A 1 230 ? 2.420 6.364 -25.942 1.00 74.56 230 LYS A CA 1
ATOM 1658 C C . LYS A 1 230 ? 2.337 7.657 -26.761 1.00 74.56 230 LYS A C 1
ATOM 1660 O O . LYS A 1 230 ? 1.486 7.732 -27.644 1.00 74.56 230 LYS A O 1
ATOM 1665 N N . LYS A 1 231 ? 3.222 8.639 -26.528 1.00 73.38 231 LYS A N 1
ATOM 1666 C CA . LYS A 1 231 ? 3.302 9.861 -27.361 1.00 73.38 231 LYS A CA 1
ATOM 1667 C C . LYS A 1 231 ? 3.642 9.542 -28.817 1.00 73.38 231 LYS A C 1
ATOM 1669 O O . LYS A 1 231 ? 3.088 10.157 -29.719 1.00 73.38 231 LYS A O 1
ATOM 1674 N N . LEU A 1 232 ? 4.518 8.560 -29.031 1.00 74.19 232 LEU A N 1
ATOM 1675 C CA . LEU A 1 232 ? 4.947 8.114 -30.360 1.00 74.19 232 LEU A CA 1
ATOM 1676 C C . LEU A 1 232 ? 3.982 7.101 -31.014 1.00 74.19 232 LEU A C 1
ATOM 1678 O O . LEU A 1 232 ? 4.231 6.647 -32.128 1.00 74.19 232 LEU A O 1
ATOM 1682 N N . GLY A 1 233 ? 2.880 6.731 -30.348 1.00 71.12 233 GLY A N 1
ATOM 1683 C CA . GLY A 1 233 ? 1.883 5.787 -30.872 1.00 71.12 233 GLY A CA 1
ATOM 1684 C C . GLY A 1 233 ? 2.307 4.310 -30.840 1.00 71.12 233 GLY A C 1
ATOM 1685 O O . GLY A 1 233 ? 1.724 3.475 -31.533 1.00 71.12 233 GLY A O 1
ATOM 1686 N N . PHE A 1 234 ? 3.316 3.960 -30.046 1.00 78.56 234 PHE A N 1
ATOM 1687 C CA . PHE A 1 234 ? 3.854 2.608 -29.924 1.00 78.56 234 PHE A CA 1
ATOM 1688 C C . PHE A 1 234 ? 3.077 1.768 -28.906 1.00 78.56 234 PHE A C 1
ATOM 1690 O O . PHE A 1 234 ? 2.650 2.242 -27.852 1.00 78.56 234 PHE A O 1
ATOM 1697 N N . LYS A 1 235 ? 2.939 0.469 -29.188 1.00 74.00 235 LYS A N 1
ATOM 1698 C CA . LYS A 1 235 ? 2.426 -0.513 -28.227 1.00 74.00 235 LYS A CA 1
ATOM 1699 C C . LYS A 1 235 ? 3.580 -1.066 -27.409 1.00 74.00 235 LYS A C 1
ATOM 1701 O O . LYS A 1 235 ? 4.409 -1.809 -27.929 1.00 74.00 235 LYS A O 1
ATOM 1706 N N . ILE A 1 236 ? 3.616 -0.726 -26.130 1.00 77.75 236 ILE A N 1
ATOM 1707 C CA . ILE A 1 236 ? 4.696 -1.141 -25.241 1.00 77.75 236 ILE A CA 1
ATOM 1708 C C . ILE A 1 236 ? 4.220 -2.291 -24.358 1.00 77.75 236 ILE A C 1
ATOM 1710 O O . ILE A 1 236 ? 3.142 -2.234 -23.770 1.00 77.75 236 ILE A O 1
ATOM 1714 N N . SER A 1 237 ? 5.035 -3.333 -24.254 1.00 75.31 237 SER A N 1
ATOM 1715 C CA . SER A 1 237 ? 4.843 -4.452 -23.335 1.00 75.31 237 SER A CA 1
ATOM 1716 C C . SER A 1 237 ? 5.993 -4.477 -22.341 1.00 75.31 237 SER A C 1
ATOM 1718 O O . SER A 1 237 ? 7.153 -4.466 -22.744 1.00 75.31 237 SER A O 1
ATOM 1720 N N . THR A 1 238 ? 5.679 -4.473 -21.050 1.00 78.69 238 THR A N 1
ATOM 1721 C CA . THR A 1 238 ? 6.665 -4.370 -19.973 1.00 78.69 238 THR A CA 1
ATOM 1722 C C . THR A 1 238 ? 6.782 -5.703 -19.240 1.00 78.69 238 THR A C 1
ATOM 1724 O O . THR A 1 238 ? 5.779 -6.329 -18.901 1.00 78.69 238 THR A O 1
ATOM 1727 N N . PHE A 1 239 ? 8.011 -6.149 -18.999 1.00 77.81 239 PHE A N 1
ATOM 1728 C CA . PHE A 1 239 ? 8.310 -7.431 -18.368 1.00 77.81 239 PHE A CA 1
ATOM 1729 C C . PHE A 1 239 ? 9.346 -7.224 -17.266 1.00 77.81 239 PHE A C 1
ATOM 1731 O O . PHE A 1 239 ? 10.433 -6.713 -17.524 1.00 77.81 239 PHE A O 1
ATOM 1738 N N . LEU A 1 240 ? 9.016 -7.619 -16.038 1.00 79.00 240 LEU A N 1
ATOM 1739 C CA . LEU A 1 240 ? 9.911 -7.530 -14.883 1.00 79.00 240 LEU A CA 1
ATOM 1740 C C . LEU A 1 240 ? 10.271 -8.941 -14.421 1.00 79.00 240 LEU A C 1
ATOM 1742 O O . LEU A 1 240 ? 9.387 -9.719 -14.044 1.00 79.00 240 LEU A O 1
ATOM 1746 N N . SER A 1 241 ? 11.555 -9.291 -14.459 1.00 70.88 241 SER A N 1
ATOM 1747 C CA . SER A 1 241 ? 12.027 -10.604 -13.996 1.00 70.88 241 SER A CA 1
ATOM 1748 C C . SER A 1 241 ? 12.379 -10.631 -12.512 1.00 70.88 241 SER A C 1
ATOM 1750 O O . SER A 1 241 ? 12.598 -11.714 -11.981 1.00 70.88 241 SER A O 1
ATOM 1752 N N . ASN A 1 242 ? 12.343 -9.491 -11.809 1.00 71.62 242 ASN A N 1
ATOM 1753 C CA . ASN A 1 242 ? 12.577 -9.405 -10.362 1.00 71.62 242 ASN A CA 1
ATOM 1754 C C . ASN A 1 242 ? 13.946 -9.966 -9.917 1.00 71.62 242 ASN A C 1
ATOM 1756 O O . ASN A 1 242 ? 14.050 -10.527 -8.828 1.00 71.62 242 ASN A O 1
ATOM 1760 N N . GLY A 1 243 ? 14.984 -9.829 -10.750 1.00 70.31 243 GLY A N 1
ATOM 1761 C CA . GLY A 1 243 ? 16.330 -10.345 -10.470 1.00 70.31 243 GLY A CA 1
ATOM 1762 C C . GLY A 1 243 ? 16.528 -11.836 -10.777 1.00 70.31 243 GLY A C 1
ATOM 1763 O O . GLY A 1 243 ? 17.554 -12.397 -10.399 1.00 70.31 243 GLY A O 1
ATOM 1764 N N . ASP A 1 244 ? 15.560 -12.491 -11.429 1.00 71.19 244 ASP A N 1
ATOM 1765 C CA . ASP A 1 244 ? 15.691 -13.859 -11.938 1.00 71.19 244 ASP A CA 1
ATOM 1766 C C . ASP A 1 244 ? 16.204 -13.854 -13.389 1.00 71.19 244 ASP A C 1
ATOM 1768 O O . ASP A 1 244 ? 15.486 -13.510 -14.333 1.00 71.19 244 ASP A O 1
ATOM 1772 N N . ASP A 1 245 ? 17.456 -14.272 -13.562 1.00 71.44 245 ASP A N 1
ATOM 1773 C CA . ASP A 1 245 ? 18.150 -14.296 -14.851 1.00 71.44 245 ASP A CA 1
ATOM 1774 C C . ASP A 1 245 ? 17.562 -15.302 -15.852 1.00 71.44 245 ASP A C 1
ATOM 1776 O O . ASP A 1 245 ? 17.666 -15.096 -17.064 1.00 71.44 245 ASP A O 1
ATOM 1780 N N . ALA A 1 246 ? 16.965 -16.400 -15.379 1.00 71.62 246 ALA A N 1
ATOM 1781 C CA . ALA A 1 246 ? 16.335 -17.390 -16.250 1.00 71.62 246 ALA A CA 1
ATOM 1782 C C . ALA A 1 246 ? 15.010 -16.837 -16.779 1.00 71.62 246 ALA A C 1
ATOM 1784 O O . ALA A 1 246 ? 14.773 -16.809 -17.986 1.00 71.62 246 ALA A O 1
ATOM 1785 N N . LYS A 1 247 ? 14.205 -16.262 -15.882 1.00 73.25 247 LYS A N 1
ATOM 1786 C CA . LYS A 1 247 ? 12.953 -15.590 -16.240 1.00 73.25 247 LYS A CA 1
ATOM 1787 C C . LYS A 1 247 ? 13.183 -14.393 -17.165 1.00 73.25 247 LYS A C 1
ATOM 1789 O O . LYS A 1 247 ? 12.394 -14.147 -18.075 1.00 73.25 247 LYS A O 1
ATOM 1794 N N . PHE A 1 248 ? 14.275 -13.657 -16.959 1.00 76.00 248 PHE A N 1
ATOM 1795 C CA . PHE A 1 248 ? 14.697 -12.589 -17.862 1.00 76.00 248 PHE A CA 1
ATOM 1796 C C . PHE A 1 248 ? 14.948 -13.118 -19.281 1.00 76.00 248 PHE A C 1
ATOM 1798 O O . PHE A 1 248 ? 14.412 -12.578 -20.250 1.00 76.00 248 PHE A O 1
ATOM 1805 N N . GLN A 1 249 ? 15.713 -14.206 -19.409 1.00 76.81 249 GLN A N 1
ATOM 1806 C CA . GLN A 1 249 ? 15.986 -14.845 -20.699 1.00 76.81 249 GLN A CA 1
ATOM 1807 C C . GLN A 1 249 ? 14.712 -15.369 -21.370 1.00 76.81 249 GLN A C 1
ATOM 1809 O O . GLN A 1 249 ? 14.561 -15.222 -22.585 1.00 76.81 249 GLN A O 1
ATOM 1814 N N . ASP A 1 250 ? 13.774 -15.923 -20.603 1.00 77.06 250 ASP A N 1
ATOM 1815 C CA . ASP A 1 250 ? 12.485 -16.382 -21.122 1.00 77.06 250 ASP A CA 1
ATOM 1816 C C . ASP A 1 250 ? 11.658 -15.231 -21.693 1.00 77.06 250 ASP A C 1
ATOM 1818 O O . ASP A 1 250 ? 11.115 -15.352 -22.792 1.00 77.06 250 ASP A O 1
ATOM 1822 N N . PHE A 1 251 ? 11.618 -14.080 -21.016 1.00 79.19 251 PHE A N 1
ATOM 1823 C CA . PHE A 1 251 ? 10.933 -12.897 -21.536 1.00 79.19 251 PHE A CA 1
ATOM 1824 C C . PHE A 1 251 ? 11.573 -12.367 -22.819 1.00 79.19 251 PHE A C 1
ATOM 1826 O O . PHE A 1 251 ? 10.857 -12.000 -23.753 1.00 79.19 251 PHE A O 1
ATOM 1833 N N . VAL A 1 252 ? 12.905 -12.370 -22.909 1.00 76.12 252 VAL A N 1
ATOM 1834 C CA . VAL A 1 252 ? 13.603 -11.995 -24.148 1.00 76.12 252 VAL A CA 1
ATOM 1835 C C . VAL A 1 252 ? 13.255 -12.973 -25.274 1.00 76.12 252 VAL A C 1
ATOM 1837 O O . VAL A 1 252 ? 12.864 -12.550 -26.362 1.00 76.12 252 VAL A O 1
ATOM 1840 N N . ASN A 1 253 ? 13.306 -14.283 -25.022 1.00 77.25 253 ASN A N 1
ATOM 1841 C CA . ASN A 1 253 ? 12.925 -15.298 -26.009 1.00 77.25 253 ASN A CA 1
ATOM 1842 C C . ASN A 1 253 ? 11.445 -15.195 -26.421 1.00 77.25 253 ASN A C 1
ATOM 1844 O O . ASN A 1 253 ? 11.116 -15.397 -27.594 1.00 77.25 253 ASN A O 1
ATOM 1848 N N . GLN A 1 254 ? 10.551 -14.844 -25.495 1.00 76.69 254 GLN A N 1
ATOM 1849 C CA . GLN A 1 254 ? 9.139 -14.599 -25.778 1.00 76.69 254 GLN A CA 1
ATOM 1850 C C . GLN A 1 254 ? 8.959 -13.372 -26.680 1.00 76.69 254 GLN A C 1
ATOM 1852 O O . GLN A 1 254 ? 8.208 -13.441 -27.653 1.00 76.69 254 GLN A O 1
ATOM 1857 N N . ALA A 1 255 ? 9.683 -12.281 -26.414 1.00 73.56 255 ALA A N 1
ATOM 1858 C CA . ALA A 1 255 ? 9.657 -11.082 -27.247 1.00 73.56 255 ALA A CA 1
ATOM 1859 C C . ALA A 1 255 ? 10.167 -11.355 -28.674 1.00 73.56 255 ALA A C 1
ATOM 1861 O O . ALA A 1 255 ? 9.543 -10.915 -29.645 1.00 73.56 255 ALA A O 1
ATOM 1862 N N . ILE A 1 256 ? 11.237 -12.150 -28.807 1.00 74.25 256 ILE A N 1
ATOM 1863 C CA . ILE A 1 256 ? 11.754 -12.617 -30.103 1.00 74.25 256 ILE A CA 1
ATOM 1864 C C . ILE A 1 256 ? 10.689 -13.455 -30.830 1.00 74.25 256 ILE A C 1
ATOM 1866 O O . ILE A 1 256 ? 10.382 -13.203 -31.995 1.00 74.25 256 ILE A O 1
ATOM 1870 N N . SER A 1 257 ? 10.068 -14.410 -30.133 1.00 74.25 257 SER A N 1
ATOM 1871 C CA . SER A 1 257 ? 9.051 -15.307 -30.707 1.00 74.25 257 SER A CA 1
ATOM 1872 C C . SER A 1 257 ? 7.791 -14.564 -31.161 1.00 74.25 257 SER A C 1
ATOM 1874 O O . SER A 1 257 ? 7.181 -14.918 -32.168 1.00 74.25 257 SER A O 1
ATOM 1876 N N . GLN A 1 258 ? 7.417 -13.491 -30.462 1.00 70.44 258 GLN A N 1
ATOM 1877 C CA . GLN A 1 258 ? 6.283 -12.632 -30.814 1.00 70.44 258 GLN A CA 1
ATOM 1878 C C . GLN A 1 258 ? 6.577 -11.667 -31.979 1.00 70.44 258 GLN A C 1
ATOM 1880 O O . GLN A 1 258 ? 5.725 -10.835 -32.306 1.00 70.44 258 GLN A O 1
ATOM 1885 N N . LYS A 1 259 ? 7.757 -11.770 -32.614 1.00 64.69 259 LYS A N 1
ATOM 1886 C CA . LYS A 1 259 ? 8.229 -10.880 -33.690 1.00 64.69 259 LYS A CA 1
ATOM 1887 C C . LYS A 1 259 ? 8.093 -9.399 -33.314 1.00 64.69 259 LYS A C 1
ATOM 1889 O O . LYS A 1 259 ? 7.693 -8.565 -34.132 1.00 64.69 259 LYS A O 1
ATOM 1894 N N . ILE A 1 260 ? 8.388 -9.068 -32.055 1.00 62.94 260 ILE A N 1
ATOM 1895 C CA . ILE A 1 260 ? 8.403 -7.684 -31.585 1.00 62.94 260 ILE A CA 1
ATOM 1896 C C . ILE A 1 260 ? 9.604 -7.003 -32.244 1.00 62.94 260 ILE A C 1
ATOM 1898 O O . ILE A 1 260 ? 10.749 -7.304 -31.933 1.00 62.94 260 ILE A O 1
ATOM 1902 N N . ARG A 1 261 ? 9.329 -6.126 -33.213 1.00 56.47 261 ARG A N 1
ATOM 1903 C CA . ARG A 1 261 ? 10.326 -5.585 -34.155 1.00 56.47 261 ARG A CA 1
ATOM 1904 C C . ARG A 1 261 ? 11.336 -4.624 -33.503 1.00 56.47 261 ARG A C 1
ATOM 1906 O O . ARG A 1 261 ? 12.404 -4.391 -34.061 1.00 56.47 261 ARG A O 1
ATOM 1913 N N . TRP A 1 262 ? 11.009 -4.101 -32.320 1.00 54.31 262 TRP A N 1
ATOM 1914 C CA . TRP A 1 262 ? 11.864 -3.221 -31.526 1.00 54.31 262 TRP A CA 1
ATOM 1915 C C . TRP A 1 262 ? 11.940 -3.739 -30.090 1.00 54.31 262 TRP A C 1
ATOM 1917 O O . TRP A 1 262 ? 10.929 -3.872 -29.403 1.00 54.31 262 TRP A O 1
ATOM 1927 N N . HIS A 1 263 ? 13.140 -4.053 -29.628 1.00 56.94 263 HIS A N 1
ATOM 1928 C CA . HIS A 1 263 ? 13.375 -4.603 -28.304 1.00 56.94 263 HIS A CA 1
ATOM 1929 C C . HIS A 1 263 ? 14.222 -3.627 -27.494 1.00 56.94 263 HIS A C 1
ATOM 1931 O O . HIS A 1 263 ? 15.321 -3.251 -27.887 1.00 56.94 263 HIS A O 1
ATOM 1937 N N . TYR A 1 264 ? 13.694 -3.196 -26.356 1.00 54.88 264 TYR A N 1
ATOM 1938 C CA . TYR A 1 264 ? 14.399 -2.326 -25.431 1.00 54.88 264 TYR A CA 1
ATOM 1939 C C . TYR A 1 264 ? 14.636 -3.111 -24.142 1.00 54.88 264 TYR A C 1
ATOM 1941 O O . TYR A 1 264 ? 13.724 -3.353 -23.354 1.00 54.88 264 TYR A O 1
ATOM 1949 N N . SER A 1 265 ? 15.857 -3.591 -23.955 1.00 58.00 265 SER A N 1
ATOM 1950 C CA . SER A 1 265 ? 16.207 -4.454 -22.833 1.00 58.00 265 SER A CA 1
ATOM 1951 C C . SER A 1 265 ? 16.962 -3.663 -21.781 1.00 58.00 265 SER A C 1
ATOM 1953 O O . SER A 1 265 ? 18.075 -3.216 -21.999 1.00 58.00 265 SER A O 1
ATOM 1955 N N . LEU A 1 266 ? 16.392 -3.534 -20.600 1.00 55.62 266 LEU A N 1
ATOM 1956 C CA . LEU A 1 266 ? 17.025 -2.902 -19.454 1.00 55.62 266 LEU A CA 1
ATOM 1957 C C . LEU A 1 266 ? 17.589 -3.974 -18.537 1.00 55.62 266 LEU A C 1
ATOM 1959 O O . LEU A 1 266 ? 16.886 -4.908 -18.170 1.00 55.62 266 LEU A O 1
ATOM 1963 N N . SER A 1 267 ? 18.818 -3.832 -18.075 1.00 56.88 267 SER A N 1
ATOM 1964 C CA . SER A 1 267 ? 19.297 -4.658 -16.968 1.00 56.88 267 SER A CA 1
ATOM 1965 C C . SER A 1 267 ? 19.813 -3.723 -15.902 1.00 56.88 267 SER A C 1
ATOM 1967 O O . SER A 1 267 ? 20.830 -3.097 -16.106 1.00 56.88 267 SER A O 1
ATOM 1969 N N . GLY A 1 268 ? 19.110 -3.597 -14.777 1.00 47.31 268 GLY A N 1
ATOM 1970 C CA . GLY A 1 268 ? 19.620 -2.860 -13.617 1.00 47.31 268 GLY A CA 1
ATOM 1971 C C . GLY A 1 268 ? 20.248 -3.821 -12.617 1.00 47.31 268 GLY A C 1
ATOM 1972 O O . GLY A 1 268 ? 19.805 -3.959 -11.483 1.00 47.31 268 GLY A O 1
ATOM 1973 N N . GLY A 1 269 ? 21.237 -4.573 -13.072 1.00 47.38 269 GLY A N 1
ATOM 1974 C CA . GLY A 1 269 ? 21.908 -5.566 -12.253 1.00 47.38 269 GLY A CA 1
ATOM 1975 C C . GLY A 1 269 ? 22.763 -6.489 -13.098 1.00 47.38 269 GLY A C 1
ATOM 1976 O O . GLY A 1 269 ? 22.294 -6.973 -14.123 1.00 47.38 269 GLY A O 1
ATOM 1977 N N . VAL A 1 270 ? 24.001 -6.691 -12.625 1.00 45.88 270 VAL A N 1
ATOM 1978 C CA . VAL A 1 270 ? 24.896 -7.873 -12.638 1.00 45.88 270 VAL A CA 1
ATOM 1979 C C . VAL A 1 270 ? 24.930 -8.800 -13.853 1.00 45.88 270 VAL A C 1
ATOM 1981 O O . VAL A 1 270 ? 25.994 -9.299 -14.227 1.00 45.88 270 VAL A O 1
ATOM 1984 N N . THR A 1 271 ? 23.774 -9.138 -14.389 1.00 50.97 271 THR A N 1
ATOM 1985 C CA . THR A 1 271 ? 23.574 -10.187 -15.361 1.00 50.97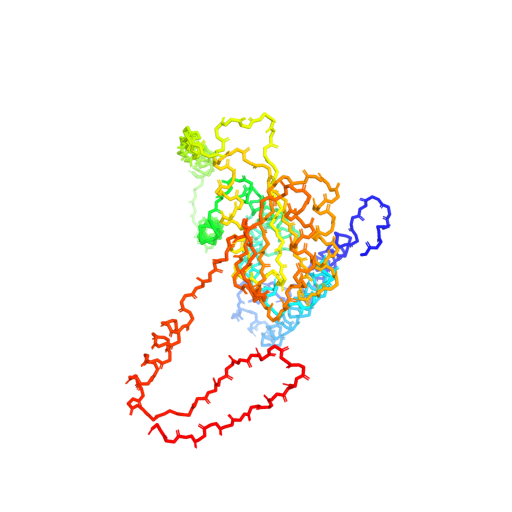 271 THR A CA 1
ATOM 1986 C C . THR A 1 271 ? 24.198 -9.745 -16.663 1.00 50.97 271 THR A C 1
ATOM 1988 O O . THR A 1 271 ? 23.644 -8.958 -17.428 1.00 50.97 271 THR A O 1
ATOM 1991 N N . ARG A 1 272 ? 25.396 -10.267 -16.916 1.00 58.44 272 ARG A N 1
ATOM 1992 C CA . ARG A 1 272 ? 25.989 -10.258 -18.244 1.00 58.44 272 ARG A CA 1
ATOM 1993 C C . ARG A 1 272 ? 24.995 -10.970 -19.153 1.00 58.44 272 ARG A C 1
ATOM 1995 O O . ARG A 1 272 ? 24.893 -12.196 -19.099 1.00 58.44 272 ARG A O 1
ATOM 2002 N N . ILE A 1 273 ? 24.233 -10.212 -19.941 1.00 61.47 273 ILE A N 1
ATOM 2003 C CA . ILE A 1 273 ? 23.343 -10.813 -20.929 1.00 61.47 273 ILE A CA 1
ATOM 2004 C C . ILE A 1 273 ? 24.236 -11.661 -21.839 1.00 61.47 273 ILE A C 1
ATOM 2006 O O . ILE A 1 273 ? 25.243 -11.144 -22.338 1.00 61.47 273 ILE A O 1
ATOM 2010 N N . PRO A 1 274 ? 23.925 -12.955 -22.047 1.00 65.31 274 PRO A N 1
ATOM 2011 C CA . PRO A 1 274 ? 24.706 -13.778 -22.951 1.00 65.31 274 PRO A CA 1
ATOM 2012 C C . PRO A 1 274 ? 24.763 -13.086 -24.320 1.00 65.31 274 PRO A C 1
ATOM 2014 O O . PRO A 1 274 ? 23.703 -12.800 -24.883 1.00 65.31 274 PRO A O 1
ATOM 2017 N N . PRO A 1 275 ? 25.951 -12.833 -24.896 1.00 67.56 275 PRO A N 1
ATOM 2018 C CA . PRO A 1 275 ? 26.062 -12.182 -26.204 1.00 67.56 275 PRO A CA 1
ATOM 2019 C C . PRO A 1 275 ? 25.268 -12.915 -27.288 1.00 67.56 275 PRO A C 1
ATOM 2021 O O . PRO A 1 275 ? 24.718 -12.296 -28.192 1.00 67.56 275 PRO A O 1
ATOM 2024 N N . ALA A 1 276 ? 25.132 -14.237 -27.141 1.00 68.81 276 ALA A N 1
ATOM 2025 C CA . ALA A 1 276 ? 24.298 -15.081 -27.985 1.00 68.81 276 ALA A CA 1
ATOM 2026 C C . ALA A 1 276 ? 22.811 -14.674 -27.988 1.00 68.81 276 ALA A C 1
ATOM 2028 O O . ALA A 1 276 ? 22.165 -14.774 -29.024 1.00 68.81 276 ALA A O 1
ATOM 2029 N N . LEU A 1 277 ? 22.267 -14.195 -26.864 1.00 72.44 277 LEU A N 1
ATOM 2030 C CA . LEU A 1 277 ? 20.866 -13.776 -26.746 1.00 72.44 277 LEU A CA 1
ATOM 2031 C C . LEU A 1 277 ? 20.616 -12.464 -27.504 1.00 72.44 277 LEU A C 1
ATOM 2033 O O . LEU A 1 277 ? 19.651 -12.356 -28.257 1.00 72.44 277 LEU A O 1
ATOM 2037 N N . VAL A 1 278 ? 21.523 -11.495 -27.346 1.00 72.75 278 VAL A N 1
ATOM 2038 C CA . VAL A 1 278 ? 21.463 -10.210 -28.061 1.00 72.75 278 VAL A CA 1
ATOM 2039 C C . VAL A 1 278 ? 21.670 -10.433 -29.556 1.00 72.75 278 VAL A C 1
ATOM 2041 O O . VAL A 1 278 ? 20.893 -9.932 -30.364 1.00 72.75 278 VAL A O 1
ATOM 2044 N N . LYS A 1 279 ? 22.657 -11.257 -29.927 1.00 74.56 279 LYS A N 1
ATOM 2045 C CA . LYS A 1 279 ? 22.920 -11.617 -31.321 1.00 74.56 279 LYS A CA 1
ATOM 2046 C C . LYS A 1 279 ? 21.715 -12.306 -31.965 1.00 74.56 279 LYS A C 1
ATOM 2048 O O . LYS A 1 279 ? 21.307 -11.907 -33.044 1.00 74.56 279 LYS A O 1
ATOM 2053 N N . LYS A 1 280 ? 21.062 -13.240 -31.265 1.00 75.12 280 LYS A N 1
ATOM 2054 C CA . LYS A 1 280 ? 19.833 -13.907 -31.731 1.00 75.12 280 LYS A CA 1
ATOM 2055 C C . LYS A 1 280 ? 18.683 -12.925 -31.991 1.00 75.12 280 LYS A C 1
ATOM 2057 O O . LYS A 1 280 ? 17.918 -13.131 -32.927 1.00 75.12 280 LYS A O 1
ATOM 2062 N N . ALA A 1 281 ? 18.547 -11.871 -31.185 1.00 73.19 281 ALA A N 1
ATOM 2063 C CA . ALA A 1 281 ? 17.550 -10.826 -31.421 1.00 73.19 281 ALA A CA 1
ATOM 2064 C C . ALA A 1 281 ? 17.902 -9.968 -32.651 1.00 73.19 281 ALA A C 1
ATOM 2066 O O . ALA A 1 281 ? 17.039 -9.728 -33.496 1.00 73.19 281 ALA A O 1
ATOM 2067 N N . VAL A 1 282 ? 19.168 -9.561 -32.787 1.00 76.94 282 VAL A N 1
ATOM 2068 C CA . VAL A 1 282 ? 19.652 -8.785 -33.942 1.00 76.94 282 VAL A CA 1
ATOM 2069 C C . VAL A 1 282 ? 19.526 -9.588 -35.243 1.00 76.94 282 VAL A C 1
ATOM 2071 O O . VAL A 1 282 ? 18.990 -9.070 -36.222 1.00 76.94 282 VAL A O 1
ATOM 2074 N N . ASP A 1 283 ? 19.917 -10.866 -35.235 1.00 78.81 283 ASP A N 1
ATOM 2075 C CA . ASP A 1 283 ? 19.792 -11.796 -36.369 1.00 78.81 283 ASP A CA 1
ATOM 2076 C C . ASP A 1 283 ? 18.318 -12.038 -36.751 1.00 78.81 283 ASP A C 1
ATOM 2078 O O . ASP A 1 283 ? 17.997 -12.262 -37.916 1.00 78.81 283 ASP A O 1
ATOM 2082 N N . ALA A 1 284 ? 17.393 -11.931 -35.789 1.00 72.56 284 ALA A N 1
ATOM 2083 C CA . ALA A 1 284 ? 15.949 -11.971 -36.032 1.00 72.56 284 ALA A CA 1
ATOM 2084 C C . ALA A 1 284 ? 15.378 -10.651 -36.602 1.00 72.56 284 ALA A C 1
ATOM 2086 O O . ALA A 1 284 ? 14.160 -10.522 -36.755 1.00 72.56 284 ALA A O 1
ATOM 2087 N N . GLY A 1 285 ? 16.231 -9.667 -36.913 1.00 70.62 285 GLY A N 1
ATOM 2088 C CA . GLY A 1 285 ? 15.844 -8.369 -37.472 1.00 70.62 285 GLY A CA 1
ATOM 2089 C C . GLY A 1 285 ? 15.263 -7.393 -36.446 1.00 70.62 285 GLY A C 1
ATOM 2090 O O . GLY A 1 285 ? 14.583 -6.437 -36.824 1.00 70.62 285 GLY A O 1
ATOM 2091 N N . ILE A 1 286 ? 15.496 -7.632 -35.153 1.00 72.75 286 ILE A N 1
ATOM 2092 C CA . ILE A 1 286 ? 14.985 -6.806 -34.058 1.00 72.75 286 ILE A CA 1
ATOM 2093 C C . ILE A 1 286 ? 16.034 -5.754 -33.695 1.00 72.75 286 ILE A C 1
ATOM 2095 O O . ILE A 1 286 ? 17.193 -6.077 -33.436 1.00 72.75 286 ILE A O 1
ATOM 2099 N N . LYS A 1 287 ? 15.634 -4.479 -33.645 1.00 76.31 287 LYS A N 1
ATOM 2100 C CA . LYS A 1 287 ? 16.508 -3.403 -33.152 1.00 76.31 287 LYS A CA 1
ATOM 2101 C C . LYS A 1 287 ? 16.584 -3.472 -31.632 1.00 76.31 287 LYS A C 1
ATOM 2103 O O . LYS A 1 287 ? 15.540 -3.425 -30.983 1.00 76.31 287 LYS A O 1
ATOM 2108 N N . VAL A 1 288 ? 17.796 -3.591 -31.089 1.00 76.38 288 VAL A N 1
ATOM 2109 C CA . VAL A 1 288 ? 18.026 -3.757 -29.649 1.00 76.38 288 VAL A CA 1
ATOM 2110 C C . VAL A 1 288 ? 18.705 -2.521 -29.077 1.00 76.38 288 VAL A C 1
ATOM 2112 O O . VAL A 1 288 ? 19.745 -2.093 -29.570 1.00 76.38 288 VAL A O 1
ATOM 2115 N N . ALA A 1 289 ? 18.151 -1.973 -28.004 1.00 78.81 289 ALA A N 1
ATOM 2116 C CA . ALA A 1 289 ? 18.849 -1.002 -27.172 1.00 78.81 289 ALA A CA 1
ATOM 2117 C C . ALA A 1 289 ? 18.880 -1.499 -25.730 1.00 78.81 289 ALA A C 1
ATOM 2119 O O . ALA A 1 289 ? 17.890 -2.046 -25.237 1.00 78.81 289 ALA A O 1
ATOM 2120 N N . VAL A 1 290 ? 20.036 -1.337 -25.089 1.00 78.19 290 VAL A N 1
ATOM 2121 C CA . VAL A 1 290 ? 20.277 -1.754 -23.715 1.00 78.19 290 VAL A CA 1
ATOM 2122 C C . VAL A 1 290 ? 20.639 -0.586 -22.815 1.00 78.19 290 VAL A C 1
ATOM 2124 O O . VAL A 1 290 ? 21.295 0.366 -23.241 1.00 78.19 290 VAL A O 1
ATOM 2127 N N . PHE A 1 291 ? 20.201 -0.663 -21.563 1.00 77.50 291 PHE A N 1
ATOM 2128 C CA . PHE A 1 291 ? 20.505 0.325 -20.534 1.00 77.50 291 PHE A CA 1
ATOM 2129 C C . PHE A 1 291 ? 21.093 -0.362 -19.302 1.00 77.50 291 PHE A C 1
ATOM 2131 O O . PHE A 1 291 ? 20.555 -1.385 -18.866 1.00 77.50 291 PHE A O 1
ATOM 2138 N N . ASP A 1 292 ? 22.193 0.191 -18.788 1.00 72.06 292 ASP A N 1
ATOM 2139 C CA . ASP A 1 292 ? 22.907 -0.255 -17.578 1.00 72.06 292 ASP A CA 1
ATOM 2140 C C . ASP A 1 292 ? 23.347 -1.737 -17.617 1.00 72.06 292 ASP A C 1
ATOM 2142 O O . ASP A 1 292 ? 23.445 -2.456 -16.625 1.00 72.06 292 ASP A O 1
ATOM 2146 N N . THR A 1 293 ? 23.602 -2.236 -18.829 1.00 68.75 293 THR A N 1
ATOM 2147 C CA . THR A 1 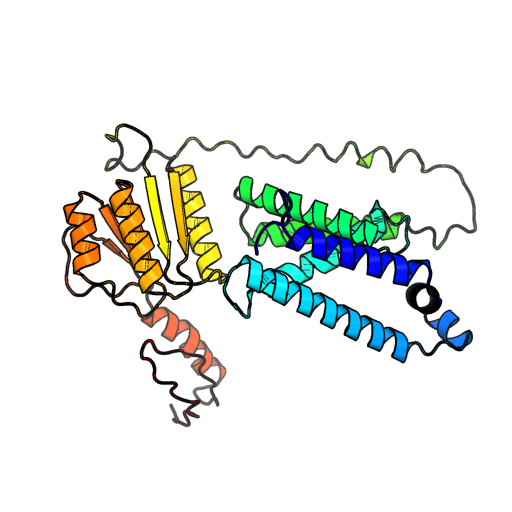293 ? 23.864 -3.654 -19.084 1.00 68.75 293 THR A CA 1
ATOM 2148 C C . THR A 1 293 ? 25.275 -3.873 -19.606 1.00 68.75 293 THR A C 1
ATOM 2150 O O . THR A 1 293 ? 25.655 -3.334 -20.645 1.00 68.75 293 THR A O 1
ATOM 2153 N N . ALA A 1 294 ? 26.024 -4.766 -18.957 1.00 64.38 294 ALA A N 1
ATOM 2154 C CA . ALA A 1 294 ? 27.323 -5.206 -19.449 1.00 64.38 294 ALA A CA 1
ATOM 2155 C C . ALA A 1 294 ? 27.170 -6.135 -20.671 1.00 64.38 294 ALA A C 1
ATOM 2157 O O . ALA A 1 294 ? 26.881 -7.327 -20.528 1.00 64.38 294 ALA A O 1
ATOM 2158 N N . VAL A 1 295 ? 27.405 -5.597 -21.869 1.00 64.81 295 VAL A N 1
ATOM 2159 C CA . VAL A 1 295 ? 27.521 -6.362 -23.121 1.00 64.81 295 VAL A CA 1
ATOM 2160 C C . VAL A 1 295 ? 29.004 -6.563 -23.431 1.00 64.81 295 VAL A C 1
ATOM 2162 O O . VAL A 1 295 ? 29.771 -5.606 -23.480 1.00 64.81 295 VAL A O 1
ATOM 2165 N N . SER A 1 296 ? 29.445 -7.811 -23.601 1.00 60.19 296 SER A N 1
ATOM 2166 C CA . SER A 1 296 ? 30.841 -8.093 -23.951 1.00 60.19 296 SER A CA 1
ATOM 2167 C C . SER A 1 296 ? 31.059 -7.965 -25.462 1.00 60.19 296 SER A C 1
ATOM 2169 O O . SER A 1 296 ? 30.605 -8.832 -26.211 1.00 60.19 296 SER A O 1
ATOM 2171 N N . GLY A 1 297 ? 31.790 -6.924 -25.872 1.00 64.06 297 GLY A N 1
ATOM 2172 C CA . GLY A 1 297 ? 32.128 -6.616 -27.268 1.00 64.06 297 GLY A CA 1
ATOM 2173 C C . GLY A 1 297 ? 31.166 -5.621 -27.928 1.00 64.06 297 GLY A C 1
ATOM 2174 O O . GLY A 1 297 ? 30.057 -5.403 -27.443 1.00 64.06 297 GLY A O 1
ATOM 2175 N N . GLU A 1 298 ? 31.586 -5.021 -29.044 1.00 62.81 298 GLU A N 1
ATOM 2176 C CA . GLU A 1 298 ? 30.709 -4.197 -29.884 1.00 62.81 298 GLU A CA 1
ATOM 2177 C C . GLU A 1 298 ? 29.852 -5.100 -30.777 1.00 62.81 298 GLU A C 1
ATOM 2179 O O . GLU A 1 298 ? 30.366 -5.856 -31.603 1.00 62.81 298 GLU A O 1
ATOM 2184 N N . ILE A 1 299 ? 28.531 -5.041 -30.600 1.00 68.62 299 ILE A N 1
ATOM 2185 C CA . ILE A 1 299 ? 27.572 -5.752 -31.449 1.00 68.62 299 ILE A CA 1
ATOM 2186 C C . ILE A 1 299 ? 26.960 -4.726 -32.415 1.00 68.62 299 ILE A C 1
ATOM 2188 O O . ILE A 1 299 ? 26.254 -3.821 -31.957 1.00 68.62 299 ILE A O 1
ATOM 2192 N N . PRO A 1 300 ? 27.191 -4.839 -33.738 1.00 69.69 300 PRO A N 1
ATOM 2193 C CA . PRO A 1 300 ? 26.627 -3.911 -34.712 1.00 69.69 300 PRO A CA 1
ATOM 2194 C C . PRO A 1 300 ? 25.098 -3.832 -34.608 1.00 69.69 300 PRO A C 1
ATOM 2196 O O . PRO A 1 300 ? 24.408 -4.850 -34.627 1.00 69.69 300 PRO A O 1
ATOM 2199 N N . GLY A 1 301 ? 24.560 -2.615 -34.507 1.00 69.88 301 GLY A N 1
ATOM 2200 C CA . GLY A 1 301 ? 23.114 -2.376 -34.426 1.00 69.88 301 GLY A CA 1
ATOM 2201 C C . GLY A 1 301 ? 22.505 -2.435 -33.020 1.00 69.88 301 GLY A C 1
ATOM 2202 O O . GLY A 1 301 ? 21.282 -2.326 -32.912 1.00 69.88 301 GLY A O 1
ATOM 2203 N N . VAL A 1 302 ? 23.327 -2.568 -31.971 1.00 74.38 302 VAL A N 1
ATOM 2204 C CA . VAL A 1 302 ? 22.900 -2.472 -30.567 1.00 74.38 302 VAL A CA 1
ATOM 2205 C C . VAL A 1 302 ? 23.341 -1.138 -29.975 1.00 74.38 302 VAL A C 1
ATOM 2207 O O . VAL A 1 302 ? 24.524 -0.810 -29.993 1.00 74.38 302 VAL A O 1
ATOM 2210 N N . THR A 1 303 ? 22.407 -0.374 -29.412 1.00 76.06 303 THR A N 1
ATOM 2211 C CA . THR A 1 303 ? 22.739 0.849 -28.665 1.00 76.06 303 THR A CA 1
ATOM 2212 C C . THR A 1 303 ? 22.893 0.517 -27.188 1.00 76.06 303 THR A C 1
ATOM 2214 O O . THR A 1 303 ? 21.946 0.033 -26.577 1.00 76.06 303 THR A O 1
ATOM 2217 N N . VAL A 1 304 ? 24.058 0.794 -26.603 1.00 75.69 304 VAL A N 1
ATOM 2218 C CA . VAL A 1 304 ? 24.291 0.676 -25.157 1.00 75.69 304 VAL A CA 1
ATOM 2219 C C . VAL A 1 304 ? 24.212 2.066 -24.535 1.00 75.69 304 VAL A C 1
ATOM 2221 O O . VAL A 1 304 ? 24.845 3.002 -25.013 1.00 75.69 304 VAL A O 1
ATOM 2224 N N . SER A 1 305 ? 23.422 2.203 -23.478 1.00 78.62 305 SER A N 1
ATOM 2225 C CA . SER A 1 305 ? 23.278 3.431 -22.697 1.00 78.62 305 SER A CA 1
ATOM 2226 C C . SER A 1 305 ? 23.512 3.135 -21.218 1.00 78.62 305 SER A C 1
ATOM 2228 O O . SER A 1 305 ? 23.223 2.041 -20.742 1.00 78.62 305 SER A O 1
ATOM 2230 N N . GLN A 1 306 ? 24.071 4.089 -20.487 1.00 76.50 306 GLN A N 1
ATOM 2231 C CA . GLN A 1 306 ? 24.369 3.968 -19.060 1.00 76.50 306 GLN A CA 1
ATOM 2232 C C . GLN A 1 306 ? 24.386 5.364 -18.439 1.00 76.50 306 GLN A C 1
ATOM 2234 O O . GLN A 1 306 ? 24.491 6.360 -19.162 1.00 76.50 306 GLN A O 1
ATOM 2239 N N . GLN A 1 307 ? 24.248 5.444 -17.118 1.00 78.19 307 GLN A N 1
ATOM 2240 C CA . GLN A 1 307 ? 24.496 6.696 -16.408 1.00 78.19 307 GLN A CA 1
ATOM 2241 C C . GLN A 1 307 ? 26.006 6.908 -16.252 1.00 78.19 307 GLN A C 1
ATOM 2243 O O . GLN A 1 307 ? 26.800 5.978 -16.390 1.00 78.19 307 GLN A O 1
ATOM 2248 N N . ASP A 1 308 ? 26.411 8.145 -15.974 1.00 81.06 308 ASP A N 1
ATOM 2249 C CA . ASP A 1 308 ? 27.788 8.418 -15.572 1.00 81.06 308 ASP A CA 1
ATOM 2250 C C . ASP A 1 308 ? 27.965 8.073 -14.085 1.00 81.06 308 ASP A C 1
ATOM 2252 O O . ASP A 1 308 ? 27.865 8.926 -13.197 1.00 81.06 308 ASP A O 1
ATOM 2256 N N . ASP A 1 309 ? 28.181 6.786 -13.815 1.00 78.81 309 ASP A N 1
ATOM 2257 C CA . ASP A 1 309 ? 28.313 6.241 -12.460 1.00 78.81 309 ASP A CA 1
ATOM 2258 C C . ASP A 1 309 ? 29.510 6.826 -11.697 1.00 78.81 309 ASP A C 1
ATOM 2260 O O . ASP A 1 309 ? 29.496 6.899 -10.460 1.00 78.81 309 ASP A O 1
ATOM 2264 N N . ALA A 1 310 ? 30.537 7.277 -12.424 1.00 76.44 310 ALA A N 1
ATOM 2265 C CA . ALA A 1 310 ? 31.700 7.929 -11.841 1.00 76.44 310 ALA A CA 1
ATOM 2266 C C . ALA A 1 310 ? 31.305 9.298 -11.277 1.00 76.44 310 ALA A C 1
ATOM 2268 O O . ALA A 1 310 ? 31.495 9.542 -10.082 1.00 76.44 310 ALA A O 1
ATOM 2269 N N . SER A 1 311 ? 30.653 10.134 -12.091 1.00 79.69 311 SER A N 1
ATOM 2270 C CA . SER A 1 311 ? 30.139 11.437 -11.654 1.00 79.69 311 SER A CA 1
ATOM 2271 C C . SER A 1 311 ? 29.093 11.308 -10.545 1.00 79.69 311 SER A C 1
ATOM 2273 O O . SER A 1 311 ? 29.111 12.075 -9.582 1.00 79.69 311 SER A O 1
ATOM 2275 N N . LEU A 1 312 ? 28.199 10.314 -10.616 1.00 81.94 312 LEU A N 1
ATOM 2276 C CA . LEU A 1 312 ? 27.218 10.053 -9.553 1.00 81.94 312 LEU A CA 1
ATOM 2277 C C . LEU A 1 312 ? 27.894 9.747 -8.210 1.00 81.94 312 LEU A C 1
ATOM 2279 O O . LEU A 1 312 ? 27.462 10.244 -7.164 1.00 81.94 312 LEU A O 1
ATOM 2283 N N . THR A 1 313 ? 28.967 8.955 -8.232 1.00 80.75 313 THR A N 1
ATOM 2284 C CA . THR A 1 313 ? 29.751 8.634 -7.033 1.00 80.75 313 THR A CA 1
ATOM 2285 C C . THR A 1 313 ? 30.495 9.862 -6.519 1.00 80.75 313 THR A C 1
ATOM 2287 O O . THR A 1 313 ? 30.466 10.129 -5.321 1.00 80.75 313 THR A O 1
ATOM 2290 N N . GLU A 1 314 ? 31.122 10.640 -7.399 1.00 81.88 314 GLU A N 1
ATOM 2291 C CA . GLU A 1 314 ? 31.858 11.843 -7.011 1.00 81.88 314 GLU A CA 1
ATOM 2292 C C . GLU A 1 314 ? 30.937 12.911 -6.408 1.00 81.88 314 GLU A C 1
ATOM 2294 O O . GLU A 1 314 ? 31.258 13.488 -5.372 1.00 81.88 314 GLU A O 1
ATOM 2299 N N . LEU A 1 315 ? 29.751 13.125 -6.978 1.00 85.12 315 LEU A N 1
ATOM 2300 C CA . LEU A 1 315 ? 28.786 14.090 -6.453 1.00 85.12 315 LEU A CA 1
ATOM 2301 C C . LEU A 1 315 ? 28.196 13.644 -5.112 1.00 85.12 315 LEU A C 1
ATOM 2303 O O . LEU A 1 315 ? 28.117 14.442 -4.182 1.00 85.12 315 LEU A O 1
ATOM 2307 N N . SER A 1 316 ? 27.803 12.375 -4.982 1.00 81.19 316 SER A N 1
ATOM 2308 C CA . SER A 1 316 ? 27.178 11.874 -3.751 1.00 81.19 316 SER A CA 1
ATOM 2309 C C . SER A 1 316 ? 28.193 11.667 -2.625 1.00 81.19 316 SER A C 1
ATOM 2311 O O . SER A 1 316 ? 28.059 12.229 -1.536 1.00 81.19 316 SER A O 1
ATOM 2313 N N . PHE A 1 317 ? 29.241 10.885 -2.879 1.00 83.12 317 PHE A N 1
ATOM 2314 C CA . PHE A 1 317 ? 30.264 10.583 -1.887 1.00 83.12 317 PHE A CA 1
ATOM 2315 C C . PHE A 1 317 ? 31.195 11.772 -1.653 1.00 83.12 317 PHE A C 1
ATOM 2317 O O . PHE A 1 317 ? 31.584 12.022 -0.515 1.00 83.12 317 PHE A O 1
ATOM 2324 N N . GLY A 1 318 ? 31.518 12.548 -2.690 1.00 81.19 318 GLY A N 1
ATOM 2325 C CA . GLY A 1 318 ? 32.326 13.757 -2.540 1.00 81.19 318 GLY A CA 1
ATOM 2326 C C . GLY A 1 318 ? 31.622 14.831 -1.716 1.00 81.19 318 GLY A C 1
ATOM 2327 O O . GLY A 1 318 ? 32.285 15.509 -0.933 1.00 81.19 318 GLY A O 1
ATOM 2328 N N . GLN A 1 319 ? 30.290 14.944 -1.794 1.00 85.38 319 GLN A N 1
ATOM 2329 C CA . GLN A 1 319 ? 29.546 15.809 -0.876 1.00 85.38 319 GLN A CA 1
ATOM 2330 C C . GLN A 1 319 ? 29.676 15.331 0.576 1.00 85.38 319 GLN A C 1
ATOM 2332 O O . GLN A 1 319 ? 29.993 16.128 1.451 1.00 85.38 319 GLN A O 1
ATOM 2337 N N . LEU A 1 320 ? 29.563 14.023 0.827 1.00 82.62 320 LEU A N 1
ATOM 2338 C CA . LEU A 1 320 ? 29.779 13.452 2.160 1.00 82.62 320 LEU A CA 1
ATOM 2339 C C . LEU A 1 320 ? 31.207 13.716 2.675 1.00 82.62 320 LEU A C 1
ATOM 2341 O O . LEU A 1 320 ? 31.402 14.051 3.840 1.00 82.62 320 LEU A O 1
ATOM 2345 N N . VAL A 1 321 ? 32.223 13.619 1.815 1.00 85.62 321 VAL A N 1
ATOM 2346 C CA . VAL A 1 321 ? 33.608 13.960 2.181 1.00 85.62 321 VAL A CA 1
ATOM 2347 C C . VAL A 1 321 ? 33.739 15.437 2.564 1.00 85.62 321 VAL A C 1
ATOM 2349 O O . VAL A 1 321 ? 34.424 15.739 3.544 1.00 85.62 321 VAL A O 1
ATOM 2352 N N . LYS A 1 322 ? 33.077 16.346 1.835 1.00 87.44 322 LYS A N 1
ATOM 2353 C CA . LYS A 1 322 ? 33.057 17.783 2.151 1.00 87.44 322 LYS A CA 1
ATOM 2354 C C . LYS A 1 322 ? 32.383 18.050 3.497 1.00 87.44 322 LYS A C 1
ATOM 2356 O O . LYS A 1 322 ? 32.981 18.720 4.334 1.00 87.44 322 LYS A O 1
ATOM 2361 N N . ASP A 1 323 ? 31.204 17.476 3.722 1.00 89.81 323 ASP A N 1
ATOM 2362 C CA . ASP A 1 323 ? 30.384 17.709 4.919 1.00 89.81 323 ASP A CA 1
ATOM 2363 C C . ASP A 1 323 ? 31.071 17.239 6.212 1.00 89.81 323 ASP A C 1
ATOM 2365 O O . ASP A 1 323 ? 30.853 17.803 7.281 1.00 89.81 323 ASP A O 1
ATOM 2369 N N . PHE A 1 324 ? 31.929 16.220 6.115 1.00 89.69 324 PHE A N 1
ATOM 2370 C CA . PHE A 1 324 ? 32.665 15.660 7.250 1.00 89.69 324 PHE A CA 1
ATOM 2371 C C . PHE A 1 324 ? 34.170 15.977 7.227 1.00 89.69 324 PHE A C 1
ATOM 2373 O O . PHE A 1 324 ? 34.942 15.333 7.941 1.00 89.69 324 PHE A O 1
ATOM 2380 N N . ASN A 1 325 ? 34.615 16.931 6.398 1.00 86.69 325 ASN A N 1
ATOM 2381 C CA . ASN A 1 325 ? 36.023 17.337 6.262 1.00 86.69 325 ASN A CA 1
ATOM 2382 C C . ASN A 1 325 ? 36.993 16.142 6.117 1.00 86.69 325 ASN A C 1
ATOM 2384 O O . ASN A 1 325 ? 38.064 16.098 6.729 1.00 86.69 325 ASN A O 1
ATOM 2388 N N . GLY A 1 326 ? 36.590 15.126 5.349 1.00 82.75 326 GLY A N 1
ATOM 2389 C CA . GLY A 1 326 ? 37.372 13.908 5.117 1.00 82.75 326 GLY A CA 1
ATOM 2390 C C . GLY A 1 326 ? 37.443 12.924 6.292 1.00 82.75 326 GLY A C 1
ATOM 2391 O O . GLY A 1 326 ? 38.182 11.942 6.211 1.00 82.75 326 GLY A O 1
ATOM 2392 N N . LYS A 1 327 ? 36.697 13.132 7.386 1.00 79.06 327 LYS A N 1
ATOM 2393 C CA . LYS A 1 327 ? 36.685 12.237 8.554 1.00 79.06 327 LYS A CA 1
ATOM 2394 C C . LYS A 1 327 ? 35.264 11.851 8.960 1.00 79.06 327 LYS A C 1
ATOM 2396 O O . LYS A 1 327 ? 34.634 12.513 9.776 1.00 79.06 327 LYS A O 1
ATOM 2401 N N . ALA A 1 328 ? 34.804 10.706 8.464 1.00 80.44 328 ALA A N 1
ATOM 2402 C CA . ALA A 1 328 ? 33.527 10.115 8.853 1.00 80.44 328 ALA A CA 1
ATOM 2403 C C . ALA A 1 328 ? 33.645 8.604 9.068 1.00 80.44 328 ALA A C 1
ATOM 2405 O O . ALA A 1 328 ? 34.384 7.912 8.367 1.00 80.44 328 ALA A O 1
ATOM 2406 N N . ASN A 1 329 ? 32.855 8.077 10.003 1.00 84.25 329 ASN A N 1
ATOM 2407 C CA . ASN A 1 329 ? 32.586 6.645 10.074 1.00 84.25 329 ASN A CA 1
ATOM 2408 C C . ASN A 1 329 ? 31.429 6.335 9.124 1.00 84.25 329 ASN A C 1
ATOM 2410 O O . ASN A 1 329 ? 30.281 6.652 9.425 1.00 84.25 329 ASN A O 1
ATOM 2414 N N . ILE A 1 330 ? 31.732 5.732 7.977 1.00 82.25 330 ILE A N 1
ATOM 2415 C CA . ILE A 1 330 ? 30.737 5.471 6.935 1.00 82.25 330 ILE A CA 1
ATOM 2416 C C . ILE A 1 330 ? 30.187 4.047 7.012 1.00 82.25 330 ILE A C 1
ATOM 2418 O O . ILE A 1 330 ? 30.921 3.078 7.221 1.00 82.25 330 ILE A O 1
ATOM 2422 N N . VAL A 1 331 ? 28.883 3.918 6.776 1.00 78.12 331 VAL A N 1
ATOM 2423 C CA . VAL A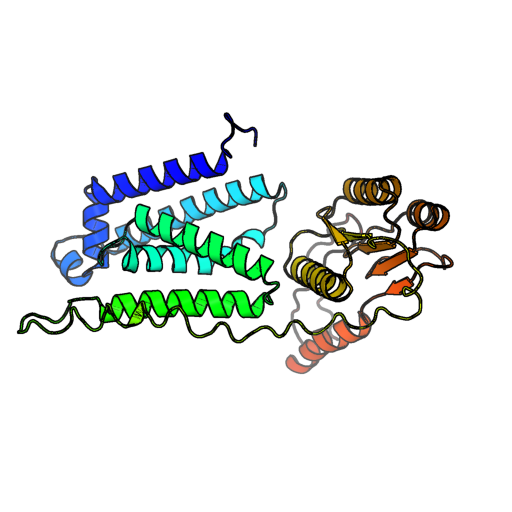 1 331 ? 28.241 2.640 6.460 1.00 78.12 331 VAL A CA 1
ATOM 2424 C C . VAL A 1 331 ? 27.933 2.654 4.971 1.00 78.12 331 VAL A C 1
ATOM 2426 O O . VAL A 1 331 ? 27.068 3.396 4.516 1.00 78.12 331 VAL A O 1
ATOM 2429 N N . LYS A 1 332 ? 28.662 1.845 4.199 1.00 79.50 332 LYS A N 1
ATOM 2430 C CA . LYS A 1 332 ? 28.412 1.702 2.764 1.00 79.50 332 LYS A CA 1
ATOM 2431 C C . LYS A 1 332 ? 27.358 0.624 2.533 1.00 79.50 332 LYS A C 1
ATOM 2433 O O . LYS A 1 332 ? 27.624 -0.553 2.775 1.00 79.50 332 LYS A O 1
ATOM 2438 N N . LEU A 1 333 ? 26.197 1.024 2.026 1.00 69.38 333 LEU A N 1
ATOM 2439 C CA . LEU A 1 333 ? 25.179 0.108 1.522 1.00 69.38 333 LEU A CA 1
ATOM 2440 C C . LEU A 1 333 ? 25.475 -0.165 0.047 1.00 69.38 333 LEU A C 1
ATOM 2442 O O . LEU A 1 333 ? 25.241 0.681 -0.808 1.00 69.38 333 LEU A O 1
ATOM 2446 N N . TRP A 1 334 ? 26.056 -1.326 -0.244 1.00 70.75 334 TRP A N 1
ATOM 2447 C CA . TRP A 1 334 ? 26.340 -1.749 -1.611 1.00 70.75 334 TRP A CA 1
ATOM 2448 C C . TRP A 1 334 ? 26.269 -3.267 -1.713 1.00 70.75 334 TRP A C 1
ATOM 2450 O O . TRP A 1 334 ? 26.788 -3.971 -0.844 1.00 70.75 334 TRP A O 1
ATOM 2460 N N . VAL A 1 335 ? 25.656 -3.765 -2.783 1.00 54.59 335 VAL A N 1
ATOM 2461 C CA . VAL A 1 335 ? 25.576 -5.196 -3.079 1.00 54.59 335 VAL A CA 1
ATOM 2462 C C . VAL A 1 335 ? 26.344 -5.459 -4.364 1.00 54.59 335 VAL A C 1
ATOM 2464 O O . VAL A 1 335 ? 26.015 -4.920 -5.417 1.00 54.59 335 VAL A O 1
ATOM 2467 N N . ALA A 1 336 ? 27.384 -6.287 -4.258 1.00 50.47 336 ALA A N 1
ATOM 2468 C CA . ALA A 1 336 ? 28.130 -6.755 -5.411 1.00 50.47 336 ALA A CA 1
ATOM 2469 C C . ALA A 1 336 ? 27.331 -7.809 -6.171 1.00 50.47 336 ALA A C 1
ATOM 2471 O O . ALA A 1 336 ? 26.728 -8.704 -5.586 1.00 50.47 336 ALA A O 1
ATOM 2472 N N . ALA A 1 337 ? 27.472 -7.759 -7.484 1.00 49.91 337 ALA A N 1
ATOM 2473 C CA . ALA A 1 337 ? 27.076 -8.780 -8.434 1.00 49.91 337 ALA A CA 1
ATOM 2474 C C . ALA A 1 337 ? 27.489 -10.228 -8.114 1.00 49.91 337 ALA A C 1
ATOM 2476 O O . ALA A 1 337 ? 26.777 -11.182 -8.423 1.00 49.91 337 ALA A O 1
ATOM 2477 N N . SER A 1 338 ? 28.674 -10.431 -7.550 1.00 36.56 338 SER A N 1
ATOM 2478 C CA . SER A 1 338 ? 29.170 -11.775 -7.277 1.00 36.56 338 SER A CA 1
ATOM 2479 C C . SER A 1 338 ? 28.557 -12.293 -5.977 1.00 36.56 338 SER A C 1
ATOM 2481 O O . SER A 1 338 ? 28.499 -11.570 -4.989 1.00 36.56 338 SER A O 1
ATOM 2483 N N . ARG A 1 339 ? 28.109 -13.560 -5.978 1.00 33.62 339 ARG A N 1
ATOM 2484 C CA . ARG A 1 339 ? 27.471 -14.322 -4.875 1.00 33.62 339 ARG A CA 1
ATOM 2485 C C . ARG A 1 339 ? 28.325 -14.475 -3.595 1.00 33.62 339 ARG A C 1
ATOM 2487 O O . ARG A 1 339 ? 28.322 -15.520 -2.950 1.00 33.62 339 ARG A O 1
ATOM 2494 N N . ARG A 1 340 ? 29.081 -13.459 -3.199 1.00 27.62 340 ARG A N 1
ATOM 2495 C CA . ARG A 1 340 ? 29.833 -13.400 -1.954 1.00 27.62 340 ARG A CA 1
ATOM 2496 C C . ARG A 1 340 ? 29.279 -12.241 -1.143 1.00 27.62 340 ARG A C 1
ATOM 2498 O O . ARG A 1 340 ? 29.510 -11.081 -1.466 1.00 27.62 340 ARG A O 1
ATOM 2505 N N . TRP A 1 341 ? 28.568 -12.572 -0.068 1.00 29.00 341 TRP A N 1
ATOM 2506 C CA . TRP A 1 341 ? 28.293 -11.636 1.017 1.00 29.00 341 TRP A CA 1
ATOM 2507 C C . TRP A 1 341 ? 29.632 -11.144 1.575 1.00 29.00 341 TRP A C 1
ATOM 2509 O O . TRP A 1 341 ? 30.225 -11.761 2.457 1.00 29.00 341 TRP A O 1
ATOM 2519 N N . SER A 1 342 ? 30.162 -10.046 1.046 1.00 32.16 342 SER A N 1
ATOM 2520 C CA . SER A 1 342 ? 31.196 -9.295 1.747 1.00 32.16 342 SER A CA 1
ATOM 2521 C C . SER A 1 342 ? 30.503 -8.536 2.869 1.00 32.16 342 SER A C 1
ATOM 2523 O O . SER A 1 342 ? 29.878 -7.504 2.640 1.00 32.16 342 SER A O 1
ATOM 2525 N N . ALA A 1 343 ? 30.585 -9.111 4.070 1.00 33.25 343 ALA A N 1
ATOM 2526 C CA . ALA A 1 343 ? 30.155 -8.523 5.328 1.00 33.25 343 ALA A CA 1
ATOM 2527 C C . ALA A 1 343 ? 30.562 -7.048 5.444 1.00 33.25 343 ALA A C 1
ATOM 2529 O O . ALA A 1 343 ? 31.589 -6.638 4.894 1.00 33.25 343 ALA A O 1
ATOM 2530 N N . VAL A 1 344 ? 29.772 -6.297 6.218 1.00 35.53 344 VAL A N 1
ATOM 2531 C CA . VAL A 1 344 ? 30.061 -4.952 6.732 1.00 35.53 344 VAL A CA 1
ATOM 2532 C C . VAL A 1 344 ? 31.542 -4.851 7.107 1.00 35.53 344 VAL A C 1
ATOM 2534 O O . VAL A 1 344 ? 31.957 -5.235 8.198 1.00 35.53 344 VAL A O 1
ATOM 2537 N N . ARG A 1 345 ? 32.374 -4.350 6.190 1.00 37.81 345 ARG A N 1
ATOM 2538 C CA . ARG A 1 345 ? 33.734 -3.945 6.525 1.00 37.81 345 ARG A CA 1
ATOM 2539 C C . ARG A 1 345 ? 33.633 -2.520 7.003 1.00 37.81 345 ARG A C 1
ATOM 2541 O O . ARG A 1 345 ? 33.360 -1.617 6.216 1.00 37.81 345 ARG A O 1
ATOM 2548 N N . ARG A 1 346 ? 33.878 -2.336 8.298 1.00 32.25 346 ARG A N 1
ATOM 2549 C CA . ARG A 1 346 ? 34.253 -1.045 8.862 1.00 32.25 346 ARG A CA 1
ATOM 2550 C C . ARG A 1 346 ? 35.504 -0.587 8.102 1.00 32.25 346 ARG A C 1
ATOM 2552 O O . ARG A 1 346 ? 36.609 -1.042 8.379 1.00 32.25 346 ARG A O 1
ATOM 2559 N N . LEU A 1 347 ? 35.316 0.240 7.079 1.00 39.53 347 LEU A N 1
ATOM 2560 C CA . LEU A 1 347 ? 36.404 0.895 6.367 1.00 39.53 347 LEU A CA 1
ATOM 2561 C C . LEU A 1 347 ? 36.899 2.032 7.261 1.00 39.53 347 LEU A C 1
ATOM 2563 O O . LEU A 1 347 ? 36.548 3.187 7.070 1.00 39.53 347 LEU A O 1
ATOM 2567 N N . THR A 1 348 ? 37.719 1.707 8.261 1.00 34.84 348 THR A N 1
ATOM 2568 C CA . THR A 1 348 ? 38.615 2.697 8.865 1.00 34.84 348 THR A CA 1
ATOM 2569 C C . THR A 1 348 ? 39.788 2.899 7.913 1.00 34.84 348 THR A C 1
ATOM 2571 O O . THR A 1 348 ? 40.883 2.389 8.140 1.00 34.84 348 THR A O 1
ATOM 2574 N N . ARG A 1 349 ? 39.562 3.596 6.801 1.00 38.81 349 ARG A N 1
ATOM 2575 C CA . ARG A 1 349 ? 40.661 4.250 6.092 1.00 38.81 349 ARG A CA 1
ATOM 2576 C C . ARG A 1 349 ? 40.560 5.733 6.403 1.00 38.81 349 ARG A C 1
ATOM 2578 O O . ARG A 1 349 ? 39.516 6.335 6.180 1.00 38.81 349 ARG A O 1
ATOM 2585 N N . ARG A 1 350 ? 41.632 6.289 6.977 1.00 33.53 350 ARG A N 1
ATOM 2586 C CA . ARG A 1 350 ? 41.880 7.729 6.875 1.00 33.53 350 ARG A CA 1
ATOM 2587 C C . ARG A 1 350 ? 41.967 8.027 5.376 1.00 33.53 350 ARG A C 1
ATOM 2589 O O . ARG A 1 350 ? 42.630 7.255 4.679 1.00 33.53 350 ARG A O 1
ATOM 2596 N N . CYS A 1 351 ? 41.207 9.025 4.926 1.00 37.34 351 CYS A N 1
ATOM 2597 C CA . CYS A 1 351 ? 41.227 9.493 3.544 1.00 37.34 351 CYS A CA 1
ATOM 2598 C C . CYS A 1 351 ? 42.646 9.852 3.108 1.00 37.34 351 CYS A C 1
ATOM 2600 O O . CYS A 1 351 ? 43.405 10.350 3.977 1.00 37.34 351 CYS A O 1
#